Protein AF-A0A409WVP3-F1 (afdb_monomer_lite)

Foldseek 3Di:
DDPVVLQVVQLVLVQVCCLQFFLWDKDAPDDDPPQQFGIWGWGWAQDPDPPPDPDRDPDIDIAIETEHEEEDPDAAAQPSVVSLLVVVVVVQPDQPVVVPVPDPDDDPDDDSDDGHYEYEYEYQHHHDPNNVVNQQPRLGWYKYWHFHDPVPDDPPVPPDPDDPPDPDPSGAIPDIDIHCLPQNCVHPLNNQWDWDWDADPVDDGTHTFIGGNNHTDGRDHDPPDDDPPPPDPPDDDD

pLDDT: mean 77.09, std 20.39, range [34.09, 98.44]

Organism: Psilocybe cyanescens (NCBI:txid93625)

Sequence (238 aa):
MSAVHKGNAFEERSLKLLEQTMSMSLKRVGGKEDGGIDLVGWWWLPNDGDATDPTPSTQTRRIRILGQCKAEKKKMGPGYVRELEGVLYRFMTMPSTILSHGEETESSILGQSQIPMVALLISESPFTKSALLRAHSSPIPFLLLHLPRLEDHPISDADSEDSVDSPKPLGNLGAALCNPALSGAQGLFLGQMEVRWERHMLGQHGRPALWWRNQRLPSQIPNMDLHETRVDASGSES

Secondary structure (DSSP, 8-state):
--HHHHHHHHHHHHHHHHHHHH-EEEEE--STTSTT--EEEEEEEE----TT--S--S-EEEEEEEEEEE--SSPB-HHHHHHHHHHHHHHHHS-HHHHTTT---S---S--PPPPEEEEEEESSPBPHHHHHHHHT-SS-EEEEE---GGGS---TT--S--TTSPPP----SEEEE-HHHHSTTSTTTT-EEEEEEE-TT-S-EEEEEEETTEEPP--------------------

InterPro domains:
  IPR011856 tRNA endonuclease-like domain superfamily [G3DSA:3.40.1350.10] (3-152)
  IPR018828 Required for respiratory growth protein 7, mitochondrial [PF10356] (2-149)
  IPR018828 Required for respiratory growth protein 7, mitochondrial [PTHR28133] (2-201)

Structure (mmCIF, N/CA/C/O backbone):
data_AF-A0A409WVP3-F1
#
_entry.id   AF-A0A409WVP3-F1
#
loop_
_atom_site.group_PDB
_atom_site.id
_atom_site.type_symbol
_atom_site.label_atom_id
_atom_site.label_alt_id
_atom_site.label_comp_id
_atom_site.label_asym_id
_atom_site.label_entity_id
_atom_site.label_seq_id
_atom_site.pdbx_PDB_ins_code
_atom_site.Cartn_x
_atom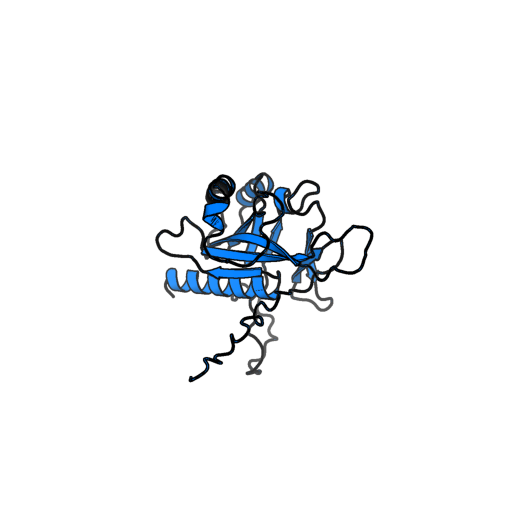_site.Cartn_y
_atom_site.Cartn_z
_atom_site.occupancy
_atom_site.B_iso_or_equiv
_atom_site.auth_seq_id
_atom_site.auth_comp_id
_atom_site.auth_asym_id
_atom_site.auth_atom_id
_atom_site.pdbx_PDB_model_num
ATOM 1 N N . MET A 1 1 ? 9.429 9.183 -22.822 1.00 60.91 1 MET A N 1
ATOM 2 C CA . MET A 1 1 ? 8.946 9.841 -21.584 1.00 60.91 1 MET A CA 1
ATOM 3 C C . MET A 1 1 ? 10.070 9.888 -20.560 1.00 60.91 1 MET A C 1
ATOM 5 O O . MET A 1 1 ? 10.819 8.921 -20.480 1.00 60.91 1 MET A O 1
ATOM 9 N N . SER A 1 2 ? 10.210 10.977 -19.794 1.00 80.56 2 SER A N 1
ATOM 10 C CA . SER A 1 2 ? 11.174 11.025 -18.682 1.00 80.56 2 SER A CA 1
ATOM 11 C C . SER A 1 2 ? 10.693 10.183 -17.490 1.00 80.56 2 SER A C 1
ATOM 13 O O . SER A 1 2 ? 9.505 9.875 -17.386 1.00 80.56 2 SER A O 1
ATOM 15 N N . ALA A 1 3 ? 11.602 9.825 -16.575 1.00 79.81 3 ALA A N 1
ATOM 16 C CA . ALA A 1 3 ? 11.262 9.065 -15.367 1.00 79.81 3 ALA A CA 1
ATOM 17 C C . ALA A 1 3 ? 10.194 9.768 -14.505 1.00 79.81 3 ALA A C 1
ATOM 19 O O . ALA A 1 3 ? 9.300 9.107 -13.988 1.00 79.81 3 ALA A O 1
ATOM 20 N N . VAL A 1 4 ? 10.237 11.104 -14.436 1.00 83.19 4 VAL A N 1
ATOM 21 C CA . VAL A 1 4 ? 9.256 11.930 -13.710 1.00 83.19 4 VAL A CA 1
ATOM 22 C C . VAL A 1 4 ? 7.870 11.844 -14.349 1.00 83.19 4 VAL A C 1
ATOM 24 O O . VAL A 1 4 ? 6.893 11.583 -13.658 1.00 83.19 4 VAL A O 1
ATOM 27 N N . HIS A 1 5 ? 7.776 11.990 -15.677 1.00 85.75 5 HIS A N 1
ATOM 28 C CA . HIS A 1 5 ? 6.495 11.855 -16.381 1.00 85.75 5 HIS A CA 1
ATOM 29 C C . HIS A 1 5 ? 5.891 10.462 -16.187 1.00 85.75 5 HIS A C 1
ATOM 31 O O . HIS A 1 5 ? 4.688 10.331 -15.983 1.00 85.75 5 HIS A O 1
ATOM 37 N N . LYS A 1 6 ? 6.735 9.423 -16.210 1.00 87.56 6 LYS A N 1
ATOM 38 C CA . LYS A 1 6 ? 6.300 8.047 -15.976 1.00 87.56 6 LYS A CA 1
ATOM 39 C C . LYS A 1 6 ? 5.793 7.835 -14.542 1.00 87.56 6 LYS A C 1
ATOM 41 O O . LYS A 1 6 ? 4.762 7.195 -14.366 1.00 87.56 6 LYS A O 1
ATOM 46 N N . GLY A 1 7 ? 6.499 8.370 -13.544 1.00 89.75 7 GLY A N 1
ATOM 47 C CA . GLY A 1 7 ? 6.082 8.321 -12.138 1.00 89.75 7 GLY A CA 1
ATOM 48 C C . GLY A 1 7 ? 4.734 9.007 -11.918 1.00 89.75 7 GLY A C 1
ATOM 49 O O . GLY A 1 7 ? 3.797 8.369 -11.450 1.00 89.75 7 GLY A O 1
ATOM 50 N N . ASN A 1 8 ? 4.596 10.247 -12.398 1.00 90.56 8 ASN A N 1
ATOM 51 C CA . ASN A 1 8 ? 3.353 11.015 -12.295 1.00 90.56 8 ASN A CA 1
ATOM 52 C C . ASN A 1 8 ? 2.158 10.287 -12.933 1.00 90.56 8 ASN A C 1
ATOM 54 O O . ASN A 1 8 ? 1.095 10.200 -12.323 1.00 90.56 8 ASN A O 1
ATOM 58 N N . ALA A 1 9 ? 2.334 9.735 -14.138 1.00 91.19 9 ALA A N 1
ATOM 59 C CA . ALA A 1 9 ? 1.277 8.988 -14.819 1.00 91.19 9 ALA A CA 1
ATOM 60 C C . ALA A 1 9 ? 0.882 7.711 -14.055 1.00 91.19 9 ALA A C 1
ATOM 62 O O . ALA A 1 9 ? -0.292 7.345 -14.009 1.00 91.19 9 ALA A O 1
ATOM 63 N N . PHE A 1 10 ? 1.852 7.031 -13.436 1.00 92.50 10 PHE A N 1
ATOM 64 C CA . PHE A 1 10 ? 1.596 5.848 -12.618 1.00 92.50 10 PHE A CA 1
ATOM 65 C C . PHE A 1 10 ? 0.839 6.185 -11.325 1.00 92.50 10 PHE A C 1
ATOM 67 O O . PHE A 1 10 ? -0.100 5.474 -10.966 1.00 92.50 10 PHE A O 1
ATOM 74 N N . GLU A 1 11 ? 1.197 7.277 -10.649 1.00 93.94 11 GLU A N 1
ATOM 75 C CA . GLU A 1 11 ? 0.482 7.773 -9.467 1.00 93.94 11 GLU A CA 1
ATOM 76 C C . GLU A 1 11 ? -0.962 8.169 -9.799 1.00 93.94 11 GLU A C 1
ATOM 78 O O . GLU A 1 11 ? -1.887 7.773 -9.093 1.00 93.94 11 GLU A O 1
ATOM 83 N N . GLU A 1 12 ? -1.178 8.895 -10.900 1.00 93.06 12 GLU A N 1
ATOM 84 C CA . GLU A 1 12 ? -2.519 9.300 -11.339 1.00 93.06 12 GLU A CA 1
ATOM 85 C C . GLU A 1 12 ? -3.398 8.091 -11.684 1.00 93.06 12 GLU A C 1
ATOM 87 O O . GLU A 1 12 ? -4.568 8.019 -11.302 1.00 93.06 12 GLU A O 1
ATOM 92 N N . ARG A 1 13 ? -2.829 7.098 -12.371 1.00 92.38 13 ARG A N 1
ATOM 93 C CA . ARG A 1 13 ? -3.527 5.844 -12.658 1.00 92.38 13 ARG A CA 1
ATOM 94 C C . ARG A 1 13 ? -3.869 5.081 -11.378 1.00 92.38 13 ARG A C 1
ATOM 96 O O . ARG A 1 13 ? -4.964 4.532 -11.273 1.00 92.38 13 ARG A O 1
ATOM 103 N N . SER A 1 14 ? -2.946 5.049 -10.421 1.00 93.50 14 SER A N 1
ATOM 104 C CA . SER A 1 14 ? -3.153 4.388 -9.132 1.00 93.50 14 SER A CA 1
ATOM 105 C C . SER A 1 14 ? -4.290 5.042 -8.348 1.00 93.50 14 SER A C 1
ATOM 107 O O . SER A 1 14 ? -5.157 4.331 -7.851 1.00 93.50 14 SER A O 1
ATOM 109 N N . LEU A 1 15 ? -4.341 6.379 -8.309 1.00 93.38 15 LEU A N 1
ATOM 110 C CA . LEU A 1 15 ? -5.450 7.130 -7.715 1.00 93.38 15 LEU A CA 1
ATOM 111 C C . LEU A 1 15 ? -6.801 6.718 -8.304 1.00 93.38 15 LEU A C 1
ATOM 113 O O . LEU A 1 15 ? -7.671 6.255 -7.571 1.00 93.38 15 LEU A O 1
ATOM 117 N N . LYS A 1 16 ? -6.942 6.824 -9.631 1.00 91.38 16 LYS A N 1
ATOM 118 C CA . LYS A 1 16 ? -8.192 6.509 -10.338 1.00 91.38 16 LYS A CA 1
ATOM 119 C C . LYS A 1 16 ? -8.648 5.074 -10.075 1.00 91.38 16 LYS A C 1
ATOM 121 O O . LYS A 1 16 ? -9.829 4.831 -9.849 1.00 91.38 16 LYS A O 1
ATOM 126 N N . LEU A 1 17 ? -7.716 4.119 -10.070 1.00 90.25 17 LEU A N 1
ATOM 127 C CA . LEU A 1 17 ? -8.030 2.723 -9.766 1.00 90.25 17 LEU A CA 1
ATOM 128 C C . LEU A 1 17 ? -8.583 2.561 -8.344 1.00 90.25 17 LEU A C 1
ATOM 130 O O . LEU A 1 17 ? -9.591 1.882 -8.152 1.00 90.25 17 LEU A O 1
ATOM 134 N N . LEU A 1 18 ? -7.926 3.152 -7.348 1.00 91.69 18 LEU A N 1
ATOM 135 C CA . LEU A 1 18 ? -8.303 3.025 -5.938 1.00 91.69 18 LEU A CA 1
ATOM 136 C C . LEU A 1 18 ? -9.651 3.679 -5.639 1.00 91.69 18 LEU A C 1
ATOM 138 O O . LEU A 1 18 ? -10.460 3.117 -4.901 1.00 91.69 18 LEU A O 1
ATOM 142 N N . GLU A 1 19 ? -9.906 4.825 -6.262 1.00 90.19 19 GLU A N 1
ATOM 143 C CA . GLU A 1 19 ? -11.179 5.534 -6.192 1.00 90.19 19 GLU A CA 1
ATOM 144 C C . GLU A 1 19 ? -12.325 4.671 -6.740 1.00 90.19 19 GLU A C 1
ATOM 146 O O . GLU A 1 19 ? -13.352 4.468 -6.090 1.00 90.19 19 GLU A O 1
ATOM 151 N N . GLN A 1 20 ? -12.119 4.068 -7.912 1.00 85.75 20 GLN A N 1
ATOM 152 C CA . GLN A 1 20 ? -13.156 3.300 -8.597 1.00 85.75 20 GLN A CA 1
ATOM 153 C C . GLN A 1 20 ? -13.379 1.892 -8.045 1.00 85.75 20 GLN A C 1
ATOM 155 O O . GLN A 1 20 ? -14.461 1.334 -8.225 1.00 85.75 20 GLN A O 1
ATOM 160 N N . THR A 1 21 ? -12.366 1.282 -7.422 1.00 84.75 21 THR A N 1
ATOM 161 C CA . THR A 1 21 ? -12.418 -0.146 -7.054 1.00 84.75 21 THR A CA 1
ATOM 162 C C . THR A 1 21 ? -12.344 -0.423 -5.561 1.00 84.75 21 THR A C 1
ATOM 164 O O . THR A 1 21 ? -12.711 -1.522 -5.144 1.00 84.75 21 THR A O 1
ATOM 167 N N . MET A 1 22 ? -11.878 0.532 -4.754 1.00 88.81 22 MET A N 1
ATOM 168 C CA . MET A 1 22 ? -11.579 0.296 -3.342 1.00 88.81 22 MET A CA 1
ATOM 169 C C . MET A 1 22 ? -12.194 1.322 -2.387 1.00 88.81 22 MET A C 1
ATOM 171 O O . MET A 1 22 ? -11.845 1.300 -1.212 1.00 88.81 22 MET A O 1
ATOM 175 N N . SER A 1 23 ? -13.107 2.191 -2.832 1.00 91.00 23 SER A N 1
ATOM 176 C CA . SER A 1 23 ? -13.715 3.231 -1.983 1.00 91.00 23 SER A CA 1
ATOM 177 C C . SER A 1 23 ? -12.676 4.139 -1.308 1.00 91.00 23 SER A C 1
ATOM 179 O O . SER A 1 23 ? -12.811 4.490 -0.133 1.00 91.00 23 SER A O 1
ATOM 181 N N . MET A 1 24 ? -11.594 4.492 -2.007 1.00 93.38 24 MET A N 1
ATOM 182 C CA . MET A 1 24 ? -10.554 5.361 -1.446 1.00 93.38 24 MET A CA 1
ATOM 183 C C . MET A 1 24 ? -10.599 6.756 -2.063 1.00 93.38 24 MET A C 1
ATOM 185 O O . MET A 1 24 ? -10.464 6.897 -3.272 1.00 93.38 24 MET A O 1
ATOM 189 N N . SER A 1 25 ? -10.704 7.789 -1.226 1.00 93.69 25 SER A N 1
ATOM 190 C CA . SER A 1 25 ? -10.510 9.184 -1.636 1.00 93.69 25 SER A CA 1
ATOM 191 C C . SER A 1 25 ? -9.102 9.616 -1.250 1.00 93.69 25 SER A C 1
ATOM 193 O O . SER A 1 25 ? -8.809 9.853 -0.074 1.00 93.69 25 SER A O 1
ATOM 195 N N . LEU A 1 26 ? -8.201 9.637 -2.232 1.00 94.38 26 LEU A N 1
ATOM 196 C CA . LEU A 1 26 ? -6.783 9.932 -2.045 1.00 94.38 26 LEU A CA 1
ATOM 197 C C . LEU A 1 26 ? -6.365 11.134 -2.891 1.00 94.38 26 LEU A C 1
ATOM 199 O O . LEU A 1 26 ? -6.863 11.342 -3.993 1.00 94.38 26 LEU A O 1
ATOM 203 N N . LYS A 1 27 ? -5.379 11.883 -2.402 1.00 93.50 27 LYS A N 1
ATOM 204 C CA . LYS A 1 27 ? -4.700 12.942 -3.148 1.00 93.50 27 LYS A CA 1
ATOM 205 C C . LYS A 1 27 ? -3.212 12.650 -3.263 1.00 93.50 27 LYS A C 1
ATOM 207 O O . LYS A 1 27 ? -2.612 12.060 -2.363 1.00 93.50 27 LYS A O 1
ATOM 212 N N . ARG A 1 28 ? -2.614 13.096 -4.367 1.00 92.94 28 ARG A N 1
ATOM 213 C CA . ARG A 1 28 ? -1.158 13.108 -4.525 1.00 92.94 28 ARG A CA 1
ATOM 214 C C . ARG A 1 28 ? -0.562 14.182 -3.629 1.00 92.94 28 ARG A C 1
ATOM 216 O O . ARG A 1 28 ? -1.037 15.315 -3.617 1.00 92.94 28 ARG A O 1
ATOM 223 N N . VAL A 1 29 ? 0.472 13.810 -2.894 1.00 89.31 29 VAL A N 1
ATOM 224 C CA . VAL A 1 29 ? 1.302 14.726 -2.099 1.00 89.31 29 VAL A CA 1
ATOM 225 C C . VAL A 1 29 ? 2.785 14.603 -2.457 1.00 89.31 29 VAL A C 1
ATOM 227 O O . VAL A 1 29 ? 3.593 15.354 -1.918 1.00 89.31 29 VAL A O 1
ATOM 230 N N . GLY A 1 30 ? 3.120 13.681 -3.369 1.00 73.81 30 GLY A N 1
ATOM 231 C CA . GLY A 1 30 ? 4.488 13.375 -3.764 1.00 73.81 30 GLY A CA 1
ATOM 232 C C . GLY A 1 30 ? 5.237 14.574 -4.347 1.00 73.81 30 GLY A C 1
ATOM 233 O O . GLY A 1 30 ? 4.697 15.354 -5.139 1.00 73.81 30 GLY A O 1
ATOM 234 N N . GLY A 1 31 ? 6.498 14.717 -3.945 1.00 70.62 31 GLY A N 1
ATOM 235 C CA . GLY A 1 31 ? 7.351 15.855 -4.262 1.00 70.62 31 GLY A CA 1
ATOM 236 C C . GLY A 1 31 ? 8.738 15.743 -3.632 1.00 70.62 31 GLY A C 1
ATOM 237 O O . GLY A 1 31 ? 9.030 14.858 -2.831 1.00 70.62 31 GLY A O 1
ATOM 238 N N . LYS A 1 32 ? 9.640 16.664 -3.985 1.00 53.03 32 LYS A N 1
ATOM 239 C CA . LYS A 1 32 ? 10.942 16.743 -3.312 1.00 53.03 32 LYS A CA 1
ATOM 240 C C . LYS A 1 32 ? 10.666 17.047 -1.829 1.00 53.03 32 LYS A C 1
ATOM 242 O O . LYS A 1 32 ? 10.121 18.104 -1.551 1.00 53.03 32 LYS A O 1
ATOM 247 N N . GLU A 1 33 ? 11.041 16.130 -0.931 1.00 58.50 33 GLU A N 1
ATOM 248 C CA . GLU A 1 33 ? 10.846 16.191 0.540 1.00 58.50 33 GLU A CA 1
ATOM 249 C C . GLU A 1 33 ? 9.529 15.619 1.114 1.00 58.50 33 GLU A C 1
ATOM 251 O O . GLU A 1 33 ? 9.233 15.823 2.288 1.00 58.50 33 GLU A O 1
ATOM 256 N N . ASP A 1 34 ? 8.781 14.811 0.360 1.00 68.50 34 ASP A N 1
ATOM 257 C CA . ASP A 1 34 ? 7.549 14.141 0.831 1.00 68.50 34 ASP A CA 1
ATOM 258 C C . ASP A 1 34 ? 7.751 13.019 1.879 1.00 68.50 34 ASP A C 1
ATOM 260 O O . ASP A 1 34 ? 6.793 12.386 2.333 1.00 68.50 34 ASP A O 1
ATOM 264 N N . GLY A 1 35 ? 8.998 12.746 2.275 1.00 76.56 35 GLY A N 1
ATOM 265 C CA . GLY A 1 35 ? 9.331 11.689 3.230 1.00 76.56 35 GLY A CA 1
ATOM 266 C C . GLY A 1 35 ? 9.036 10.274 2.720 1.00 76.56 35 GLY A C 1
ATOM 267 O O . GLY A 1 35 ? 8.928 9.361 3.537 1.00 76.56 35 GLY A O 1
ATOM 268 N N . GLY A 1 36 ? 8.905 10.091 1.402 1.00 85.81 36 GLY A N 1
ATOM 269 C CA . GLY A 1 36 ? 8.634 8.806 0.762 1.00 85.81 36 GLY A CA 1
ATOM 270 C C . GLY A 1 36 ? 7.148 8.485 0.580 1.00 85.81 36 GLY A C 1
ATOM 271 O O . GLY A 1 36 ? 6.834 7.331 0.275 1.00 85.81 36 GLY A O 1
ATOM 272 N N . ILE A 1 37 ? 6.248 9.459 0.764 1.00 92.88 37 ILE A N 1
ATOM 273 C CA . ILE A 1 37 ? 4.797 9.302 0.594 1.00 92.88 37 ILE A CA 1
ATOM 274 C C . ILE A 1 37 ? 4.324 10.012 -0.674 1.00 92.88 37 ILE A C 1
ATOM 276 O O . ILE A 1 37 ? 4.395 11.230 -0.782 1.00 92.88 37 ILE A O 1
ATOM 280 N N . ASP A 1 38 ? 3.736 9.248 -1.588 1.00 93.81 38 ASP A N 1
ATOM 281 C CA . ASP A 1 38 ? 3.213 9.769 -2.850 1.00 93.81 38 ASP A CA 1
ATOM 282 C C . ASP A 1 38 ? 1.712 10.093 -2.750 1.00 93.81 38 ASP A C 1
ATOM 284 O O . ASP A 1 38 ? 1.241 11.072 -3.335 1.00 93.81 38 ASP A O 1
ATOM 288 N N . LEU A 1 39 ? 0.951 9.291 -1.990 1.00 94.75 39 LEU A N 1
ATOM 289 C CA . LEU A 1 39 ? -0.510 9.373 -1.875 1.00 94.75 39 LEU A CA 1
ATOM 290 C C . LEU A 1 39 ? -0.962 9.461 -0.419 1.00 94.75 39 LEU A C 1
ATOM 292 O O . LEU A 1 39 ? -0.448 8.763 0.450 1.00 94.75 39 LEU A O 1
ATOM 296 N N . VAL A 1 40 ? -1.987 10.264 -0.154 1.00 94.44 40 VAL A N 1
ATOM 297 C CA . VAL A 1 40 ? -2.539 10.447 1.188 1.00 94.44 40 VAL A CA 1
ATOM 298 C C . VAL A 1 40 ? -4.046 10.639 1.109 1.00 94.44 40 VAL A C 1
ATOM 300 O O . VAL A 1 40 ? -4.529 11.395 0.273 1.00 94.44 40 VAL A O 1
ATOM 303 N N . GLY A 1 41 ? -4.808 10.014 2.004 1.00 93.56 41 GLY A N 1
ATOM 304 C CA . GLY A 1 41 ? -6.256 10.221 2.031 1.00 93.56 41 GLY A CA 1
ATOM 305 C C . GLY A 1 41 ? -6.997 9.291 2.972 1.00 93.56 41 GLY A C 1
ATOM 306 O O . GLY A 1 41 ? -6.468 8.932 4.029 1.00 93.56 41 GLY A O 1
ATOM 307 N N . TRP A 1 42 ? -8.218 8.942 2.584 1.00 94.38 42 TRP A N 1
ATOM 308 C CA . TRP A 1 42 ? -9.163 8.173 3.379 1.00 94.38 42 TRP A CA 1
ATOM 309 C C . TRP A 1 42 ? -9.653 6.944 2.619 1.00 94.38 42 TRP A C 1
ATOM 311 O O . TRP A 1 42 ? -10.015 7.025 1.447 1.00 94.38 42 TRP A O 1
ATOM 321 N N . TRP A 1 43 ? -9.696 5.810 3.311 1.00 93.94 43 TRP A N 1
ATOM 322 C CA . TRP A 1 43 ? -10.412 4.618 2.877 1.00 93.94 43 TRP A CA 1
ATOM 323 C C . TRP A 1 43 ? -11.764 4.567 3.585 1.00 93.94 43 TRP A C 1
ATOM 325 O O . TRP A 1 43 ? -11.815 4.514 4.818 1.00 93.94 43 TRP A O 1
ATOM 335 N N . TRP A 1 44 ? -12.839 4.614 2.802 1.00 90.31 44 TRP A N 1
ATOM 336 C CA . TRP A 1 44 ? -14.215 4.565 3.277 1.00 90.31 44 TRP A CA 1
ATOM 337 C C . TRP A 1 44 ? -14.691 3.118 3.334 1.00 90.31 44 TRP A C 1
ATOM 339 O O . TRP A 1 44 ? -14.703 2.411 2.326 1.00 90.31 44 TRP A O 1
ATOM 349 N N . LEU A 1 45 ? -15.067 2.672 4.527 1.00 87.56 45 LEU A N 1
ATOM 350 C CA . LEU A 1 45 ? -15.556 1.321 4.778 1.00 87.56 45 LEU A CA 1
ATOM 351 C C . LEU A 1 45 ? -16.875 1.386 5.553 1.00 87.56 45 LEU A C 1
ATOM 353 O O . LEU A 1 45 ? -17.119 2.375 6.249 1.00 87.56 45 LEU A O 1
ATOM 357 N N . PRO A 1 46 ? -17.716 0.342 5.491 1.00 82.94 46 PRO A N 1
ATOM 358 C CA . PRO A 1 46 ? -18.852 0.224 6.395 1.00 82.94 46 PRO A CA 1
ATOM 359 C C . PRO A 1 46 ? -18.383 0.339 7.846 1.00 82.94 46 PRO A C 1
ATOM 361 O O . PRO A 1 46 ? -17.314 -0.174 8.201 1.00 82.94 46 PRO A O 1
ATOM 364 N N . ASN A 1 47 ? -19.153 1.034 8.681 1.00 77.69 47 ASN A N 1
ATOM 365 C CA . ASN A 1 47 ? -18.915 0.982 10.113 1.00 77.69 47 ASN A CA 1
ATOM 366 C C . ASN A 1 47 ? -19.252 -0.423 10.633 1.00 77.69 47 ASN A C 1
ATOM 368 O O . ASN A 1 47 ? -20.099 -1.126 10.073 1.00 77.69 47 ASN A O 1
ATOM 372 N N . ASP A 1 48 ? -18.606 -0.818 11.724 1.00 66.06 48 ASP A N 1
ATOM 373 C CA . ASP A 1 48 ? -19.007 -1.984 12.498 1.00 66.06 48 ASP A CA 1
ATOM 374 C C . ASP A 1 48 ? -20.317 -1.642 13.225 1.00 66.06 48 ASP A C 1
ATOM 376 O O . ASP A 1 48 ? -20.337 -1.388 14.423 1.00 66.06 48 ASP A O 1
ATOM 380 N N . GLY A 1 49 ? -21.423 -1.566 12.478 1.00 56.38 49 GLY A N 1
ATOM 381 C CA . GLY A 1 49 ? -22.756 -1.611 13.067 1.00 56.38 49 GLY A CA 1
ATOM 382 C C . GLY A 1 49 ? -22.894 -2.879 13.910 1.00 56.38 49 GLY A C 1
ATOM 383 O O . GLY A 1 49 ? -22.239 -3.895 13.622 1.00 56.38 49 GLY A O 1
ATOM 384 N N . ASP A 1 50 ? -23.709 -2.783 14.961 1.00 50.03 50 ASP A N 1
ATOM 385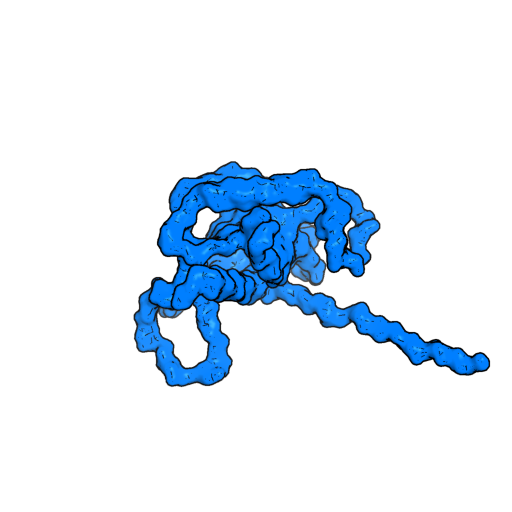 C CA . ASP A 1 50 ? -23.981 -3.856 15.915 1.00 50.03 50 ASP A CA 1
ATOM 386 C C . ASP A 1 50 ? -24.203 -5.178 15.160 1.00 50.03 50 ASP A C 1
ATOM 388 O O . ASP A 1 50 ? -24.955 -5.226 14.186 1.00 50.03 50 ASP A O 1
ATOM 392 N N . ALA A 1 51 ? -23.511 -6.253 15.552 1.00 53.06 51 ALA A N 1
ATOM 393 C CA . ALA A 1 51 ? -23.490 -7.526 14.811 1.00 53.06 51 ALA A CA 1
ATOM 394 C C . ALA A 1 51 ? -24.879 -8.190 14.657 1.00 53.06 51 ALA A C 1
ATOM 396 O O . ALA A 1 51 ? -25.021 -9.205 13.975 1.00 53.06 51 ALA A O 1
ATOM 397 N N . THR A 1 52 ? -25.885 -7.625 15.318 1.00 52.97 52 THR A N 1
ATOM 398 C CA . THR A 1 52 ? -27.290 -8.015 15.354 1.00 52.97 52 THR A CA 1
ATOM 399 C C . THR A 1 52 ? -28.144 -7.360 14.269 1.00 52.97 52 THR A C 1
ATOM 401 O O . THR A 1 52 ? -29.230 -7.875 14.004 1.00 52.97 52 THR A O 1
ATOM 404 N N . ASP A 1 53 ? -27.678 -6.288 13.618 1.00 51.31 53 ASP A N 1
ATOM 405 C CA . ASP A 1 53 ? -28.406 -5.638 12.528 1.00 51.31 53 ASP A CA 1
ATOM 406 C C . ASP A 1 53 ? -27.752 -5.962 11.170 1.00 51.31 53 ASP A C 1
ATOM 408 O O . ASP A 1 53 ? -26.653 -5.488 10.866 1.00 51.31 53 ASP A O 1
ATOM 412 N N . PRO A 1 54 ? -28.381 -6.812 10.336 1.00 52.69 54 PRO A N 1
ATOM 413 C CA . PRO A 1 54 ? -27.883 -7.128 9.003 1.00 52.69 54 PRO A CA 1
ATOM 414 C C . PRO A 1 54 ? -28.081 -5.975 8.010 1.00 52.69 54 PRO A C 1
ATOM 416 O O . PRO A 1 54 ? -27.644 -6.094 6.862 1.00 52.69 54 PRO A O 1
ATOM 419 N N . THR A 1 55 ? -28.751 -4.885 8.401 1.00 51.69 55 THR A N 1
ATOM 420 C CA . THR A 1 55 ? -28.837 -3.705 7.548 1.00 51.69 55 THR A CA 1
ATOM 421 C C . THR A 1 55 ? -27.494 -2.967 7.568 1.00 51.69 55 THR A C 1
ATOM 423 O O . THR A 1 55 ? -26.931 -2.726 8.637 1.00 51.69 55 THR A O 1
ATOM 426 N N . PRO A 1 56 ? -26.914 -2.632 6.399 1.00 52.19 56 PRO A N 1
ATOM 427 C CA . PRO A 1 56 ? -25.721 -1.802 6.371 1.00 52.19 56 PRO A CA 1
ATOM 428 C C . PRO A 1 56 ? -26.086 -0.478 7.034 1.00 52.19 56 PRO A C 1
ATOM 430 O O . PRO A 1 56 ? -26.932 0.260 6.524 1.00 52.19 56 PRO A O 1
ATOM 433 N N . SER A 1 57 ? -25.478 -0.187 8.184 1.00 53.31 57 SER A N 1
ATOM 434 C CA . SER A 1 57 ? -25.610 1.133 8.776 1.00 53.31 57 SER A CA 1
ATOM 435 C C . SER A 1 57 ? -25.178 2.151 7.719 1.00 53.31 57 SER A C 1
ATOM 437 O O . SER A 1 57 ? -24.173 1.978 7.028 1.00 53.31 57 SER A O 1
ATOM 439 N N . THR A 1 58 ? -25.948 3.224 7.559 1.00 56.72 58 THR A N 1
ATOM 440 C CA . THR A 1 58 ? -25.605 4.325 6.640 1.00 56.72 58 THR A CA 1
ATOM 441 C C . THR A 1 58 ? -24.316 5.041 7.051 1.00 56.72 58 THR A C 1
ATOM 443 O O . THR A 1 58 ? -23.831 5.924 6.346 1.00 56.72 58 THR A O 1
ATOM 446 N N . GLN A 1 59 ? -23.752 4.672 8.201 1.00 65.50 59 GLN A N 1
ATOM 447 C CA . GLN A 1 59 ? -22.552 5.250 8.753 1.00 65.50 59 GLN A CA 1
ATOM 448 C C . GLN A 1 59 ? -21.326 4.551 8.162 1.00 65.50 59 GLN A C 1
ATOM 450 O O . GLN A 1 59 ? -21.047 3.383 8.427 1.00 65.50 59 GLN A O 1
ATOM 455 N N . THR A 1 60 ? -20.565 5.283 7.358 1.00 76.88 60 THR A N 1
ATOM 456 C CA . THR A 1 60 ? -19.248 4.857 6.880 1.00 76.88 60 THR A CA 1
ATOM 457 C C . THR A 1 60 ? -18.178 5.266 7.883 1.00 76.88 60 THR A C 1
ATOM 459 O O . THR A 1 60 ? -18.175 6.406 8.350 1.00 76.88 60 THR A O 1
ATOM 462 N N . ARG A 1 61 ? -17.226 4.380 8.175 1.00 85.56 61 ARG A N 1
ATOM 463 C CA . ARG A 1 61 ? -15.994 4.746 8.881 1.00 85.56 61 ARG A CA 1
ATOM 464 C C . ARG A 1 61 ? -14.897 5.114 7.887 1.00 85.56 61 ARG A C 1
ATOM 466 O O . ARG A 1 61 ? -14.857 4.599 6.768 1.00 85.56 61 ARG A O 1
ATOM 473 N N . ARG A 1 62 ? -13.975 5.972 8.324 1.00 88.44 62 ARG A N 1
ATOM 474 C CA . ARG A 1 62 ? -12.814 6.403 7.537 1.00 88.44 62 ARG A CA 1
ATOM 475 C C . ARG A 1 62 ? -11.510 5.932 8.158 1.00 88.44 62 ARG A C 1
ATOM 477 O O . ARG A 1 62 ? -11.347 5.958 9.377 1.00 88.44 62 ARG A O 1
ATOM 484 N N . ILE A 1 63 ? -10.580 5.523 7.306 1.00 91.69 63 ILE A N 1
ATOM 485 C CA . ILE A 1 63 ? -9.276 4.995 7.712 1.00 91.69 63 ILE A CA 1
ATOM 486 C C . ILE A 1 63 ? -8.189 5.737 6.972 1.00 91.69 63 ILE A C 1
ATOM 488 O O . ILE A 1 63 ? -8.286 5.957 5.765 1.00 91.69 63 ILE A O 1
ATOM 492 N N . ARG A 1 64 ? -7.153 6.143 7.700 1.00 94.25 64 ARG A N 1
ATOM 493 C CA . ARG A 1 64 ? -6.079 6.938 7.132 1.00 94.25 64 ARG A CA 1
ATOM 494 C C . ARG A 1 64 ? -5.212 6.080 6.218 1.00 94.25 64 ARG A C 1
ATOM 496 O O . ARG A 1 64 ? -4.695 5.051 6.641 1.00 94.25 64 ARG A O 1
ATOM 503 N N . ILE A 1 65 ? -5.006 6.533 4.986 1.00 95.75 65 ILE A N 1
ATOM 504 C CA . ILE A 1 65 ? -4.097 5.892 4.032 1.00 95.75 65 ILE A CA 1
ATOM 505 C C . ILE A 1 65 ? -2.861 6.763 3.850 1.00 95.75 65 ILE A C 1
ATOM 507 O O . ILE A 1 65 ? -2.987 7.952 3.542 1.00 95.75 65 ILE A O 1
ATOM 511 N N . LEU A 1 66 ? -1.686 6.149 3.999 1.00 95.62 66 LEU A N 1
ATOM 512 C CA . LEU A 1 66 ? -0.408 6.685 3.533 1.00 95.62 66 LEU A CA 1
ATOM 513 C C . LEU A 1 66 ? 0.144 5.736 2.471 1.00 95.62 66 LEU A C 1
ATOM 515 O O . LEU A 1 66 ? 0.372 4.555 2.738 1.00 95.62 66 LEU A O 1
ATOM 519 N N . GLY A 1 67 ? 0.303 6.248 1.258 1.00 96.19 67 GLY A N 1
ATOM 520 C CA . GLY A 1 67 ? 0.605 5.466 0.074 1.00 96.19 67 GLY A CA 1
ATOM 521 C C . GLY A 1 67 ? 1.936 5.828 -0.566 1.00 96.19 67 GLY A C 1
ATOM 522 O O . GLY A 1 67 ? 2.266 7.003 -0.695 1.00 96.19 67 GLY A O 1
ATOM 523 N N . GLN A 1 68 ? 2.662 4.817 -1.030 1.00 95.56 68 GLN A N 1
ATOM 524 C CA . GLN A 1 68 ? 3.856 4.964 -1.855 1.00 95.56 68 GLN A CA 1
ATOM 525 C C . GLN A 1 68 ? 3.651 4.243 -3.194 1.00 95.56 68 GLN A C 1
ATOM 527 O O . GLN A 1 68 ? 3.197 3.097 -3.238 1.00 95.56 68 GLN A O 1
ATOM 532 N N . CYS A 1 69 ? 4.006 4.910 -4.286 1.00 95.56 69 CYS A N 1
ATOM 533 C CA . CYS A 1 69 ? 3.928 4.443 -5.660 1.00 95.56 69 CYS A CA 1
ATOM 534 C C . CYS A 1 69 ? 5.337 4.270 -6.241 1.00 95.56 69 CYS A C 1
ATOM 536 O O . CYS A 1 69 ? 6.175 5.165 -6.161 1.00 95.56 69 CYS A O 1
ATOM 538 N N . LYS A 1 70 ? 5.616 3.133 -6.891 1.00 94.75 70 LYS A N 1
ATOM 539 C CA . LYS A 1 70 ? 6.884 2.927 -7.615 1.00 94.75 70 LYS A CA 1
ATOM 540 C C . LYS A 1 70 ? 6.678 2.331 -9.001 1.00 94.75 70 LYS A C 1
ATOM 542 O O . LYS A 1 70 ? 6.310 1.165 -9.157 1.00 94.75 70 LYS A O 1
ATOM 547 N N . ALA A 1 71 ? 7.018 3.134 -10.009 1.00 93.38 71 ALA A N 1
ATOM 548 C CA . ALA A 1 71 ? 6.965 2.793 -11.428 1.00 93.38 71 ALA A CA 1
ATOM 549 C C . ALA A 1 71 ? 8.316 2.275 -11.958 1.00 93.38 71 ALA A C 1
ATOM 551 O O . ALA A 1 71 ? 8.926 2.862 -12.860 1.00 93.38 71 ALA A O 1
ATOM 552 N N . GLU A 1 72 ? 8.807 1.170 -11.402 1.00 91.00 72 GLU A N 1
ATOM 553 C CA . GLU A 1 72 ? 10.112 0.593 -11.743 1.00 91.00 72 GLU A CA 1
ATOM 554 C C . GLU A 1 72 ? 9.987 -0.706 -12.545 1.00 91.00 72 GLU A C 1
ATOM 556 O O . GLU A 1 72 ? 9.027 -1.451 -12.402 1.00 91.00 72 GLU A O 1
ATOM 561 N N . LYS A 1 73 ? 10.991 -1.021 -13.378 1.00 89.12 73 LYS A N 1
ATOM 562 C CA . LYS A 1 73 ? 11.041 -2.308 -14.103 1.00 89.12 73 LYS A CA 1
ATOM 563 C C . LYS A 1 73 ? 11.444 -3.474 -13.197 1.00 89.12 73 LYS A C 1
ATOM 565 O O . LYS A 1 73 ? 11.043 -4.613 -13.418 1.00 89.12 73 LYS A O 1
ATOM 570 N N . LYS A 1 74 ? 12.307 -3.208 -12.215 1.00 93.31 74 LYS A N 1
ATOM 571 C CA . LYS A 1 74 ? 12.829 -4.230 -11.308 1.00 93.31 74 LYS A CA 1
ATOM 572 C C . LYS A 1 74 ? 11.747 -4.604 -10.306 1.00 93.31 74 LYS A C 1
ATOM 574 O O . LYS A 1 74 ? 11.057 -3.722 -9.808 1.00 93.31 74 LYS A O 1
ATOM 579 N N . LYS A 1 75 ? 11.649 -5.896 -9.980 1.00 94.38 75 LYS A N 1
ATOM 580 C CA . LYS A 1 75 ? 10.774 -6.381 -8.906 1.00 94.38 75 LYS A CA 1
ATOM 581 C C . LYS A 1 75 ? 11.039 -5.635 -7.602 1.00 94.38 75 LYS A C 1
ATOM 583 O O . LYS A 1 75 ? 12.198 -5.479 -7.202 1.00 94.38 75 LYS A O 1
ATOM 588 N N . MET A 1 76 ? 9.968 -5.243 -6.927 1.00 95.31 76 MET A N 1
ATOM 589 C CA . MET A 1 76 ? 10.050 -4.479 -5.692 1.00 95.31 76 MET A CA 1
ATOM 590 C C . MET A 1 76 ? 10.591 -5.335 -4.543 1.00 95.31 76 MET A C 1
ATOM 592 O O . MET A 1 76 ? 10.025 -6.375 -4.204 1.00 95.31 76 MET A O 1
ATOM 596 N N . GLY A 1 77 ? 11.706 -4.900 -3.954 1.00 96.69 77 GLY A N 1
ATOM 597 C CA . GLY A 1 77 ? 12.359 -5.574 -2.830 1.00 96.69 77 GLY A CA 1
ATOM 598 C C . GLY A 1 77 ? 11.834 -5.135 -1.454 1.00 96.69 77 GLY A C 1
ATOM 599 O O . GLY A 1 77 ? 11.068 -4.181 -1.351 1.00 96.69 77 GLY A O 1
ATOM 600 N N . PRO A 1 78 ? 12.295 -5.776 -0.362 1.00 97.62 78 PRO A N 1
ATOM 601 C CA . PRO A 1 78 ? 11.839 -5.479 1.000 1.00 97.62 78 PRO A CA 1
ATOM 602 C C . PRO A 1 78 ? 12.281 -4.107 1.533 1.00 97.62 78 PRO A C 1
ATOM 604 O O . PRO A 1 78 ? 11.842 -3.720 2.610 1.00 97.62 78 PRO A O 1
ATOM 607 N N . GLY A 1 79 ? 13.162 -3.388 0.824 1.00 97.12 79 GLY A N 1
ATOM 608 C CA . GLY A 1 79 ? 13.602 -2.039 1.200 1.00 97.12 79 GLY A CA 1
ATOM 609 C C . GLY A 1 79 ? 12.430 -1.064 1.310 1.00 97.12 79 GLY A C 1
ATOM 610 O O . GLY A 1 79 ? 12.232 -0.502 2.379 1.00 97.12 79 GLY A O 1
ATOM 611 N N . TYR A 1 80 ? 11.599 -0.983 0.266 1.00 95.69 80 TYR A N 1
ATOM 612 C CA . TYR A 1 80 ? 10.414 -0.114 0.228 1.00 95.69 80 TYR A CA 1
ATOM 613 C C . TYR A 1 80 ? 9.417 -0.426 1.350 1.00 95.69 80 TYR A C 1
ATOM 615 O O . TYR A 1 80 ? 8.853 0.476 1.955 1.00 95.69 80 TYR A O 1
ATOM 623 N N . VAL A 1 81 ? 9.250 -1.710 1.695 1.00 97.50 81 VAL A N 1
ATOM 624 C CA . VAL A 1 81 ? 8.391 -2.111 2.820 1.00 97.50 81 VAL A CA 1
ATOM 625 C C . VAL A 1 81 ? 8.935 -1.562 4.140 1.00 97.50 81 VAL A C 1
ATOM 627 O O . VAL A 1 81 ? 8.172 -1.005 4.917 1.00 97.50 81 VAL A O 1
ATOM 630 N N . ARG A 1 82 ? 10.245 -1.688 4.399 1.00 97.06 82 ARG A N 1
ATOM 631 C CA . ARG A 1 82 ? 10.865 -1.166 5.632 1.00 97.06 82 ARG A CA 1
ATOM 632 C C . ARG A 1 82 ? 10.823 0.356 5.703 1.00 97.06 82 ARG A C 1
ATOM 634 O O . ARG A 1 82 ? 10.631 0.901 6.783 1.00 97.06 82 ARG A O 1
ATOM 641 N N . GLU A 1 83 ? 11.024 1.018 4.571 1.00 96.12 83 GLU A N 1
ATOM 642 C CA . GLU A 1 83 ? 10.956 2.473 4.469 1.00 96.12 83 GLU A CA 1
ATOM 643 C C . GLU A 1 83 ? 9.555 2.971 4.837 1.00 96.12 83 GLU A C 1
ATOM 645 O O . GLU A 1 83 ? 9.413 3.740 5.786 1.00 96.12 83 GLU A O 1
ATOM 650 N N . LEU A 1 84 ? 8.514 2.446 4.179 1.00 95.88 84 LEU A N 1
ATOM 651 C CA . LEU A 1 84 ? 7.127 2.828 4.453 1.00 95.88 84 LEU A CA 1
ATOM 652 C C . LEU A 1 84 ? 6.672 2.424 5.868 1.00 95.88 84 LEU A C 1
ATOM 654 O O . LEU A 1 84 ? 5.936 3.167 6.514 1.00 95.88 84 LEU A O 1
ATOM 658 N N . GLU A 1 85 ? 7.147 1.287 6.388 1.00 95.44 85 GLU A N 1
ATOM 659 C CA . GLU A 1 85 ? 6.934 0.874 7.785 1.00 95.44 85 GLU A CA 1
ATOM 660 C C . GLU A 1 85 ? 7.492 1.916 8.768 1.00 95.44 85 GLU A C 1
ATOM 662 O O . GLU A 1 85 ? 6.803 2.308 9.709 1.00 95.44 85 GLU A O 1
ATOM 667 N N . GLY A 1 86 ? 8.711 2.413 8.524 1.00 93.12 86 GLY A N 1
ATOM 668 C CA . GLY A 1 86 ? 9.329 3.464 9.333 1.00 93.12 86 GLY A CA 1
ATOM 669 C C . GLY A 1 86 ? 8.561 4.785 9.277 1.00 93.12 86 GLY A C 1
ATOM 670 O O . GLY A 1 86 ? 8.401 5.448 10.306 1.00 93.12 86 GLY A O 1
ATOM 671 N N . VAL A 1 87 ? 8.028 5.141 8.102 1.00 91.38 87 VAL A N 1
ATOM 672 C CA . VAL A 1 87 ? 7.160 6.316 7.955 1.00 91.38 87 VAL A CA 1
ATOM 673 C C . VAL A 1 87 ? 5.900 6.152 8.803 1.00 91.38 87 VAL A C 1
ATOM 675 O O . VAL A 1 87 ? 5.628 7.011 9.641 1.00 91.38 87 VAL A O 1
ATOM 678 N N . LEU A 1 88 ? 5.165 5.043 8.665 1.00 91.75 88 LEU A N 1
ATOM 679 C CA . LEU A 1 88 ? 3.947 4.823 9.452 1.00 91.75 88 LEU A CA 1
ATOM 680 C C . LEU A 1 88 ? 4.210 4.801 10.955 1.00 91.75 88 LEU A C 1
ATOM 682 O O . LEU A 1 88 ? 3.430 5.382 11.704 1.00 91.75 88 LEU A O 1
ATOM 686 N N . TYR A 1 89 ? 5.310 4.194 11.402 1.00 89.75 89 TYR A N 1
ATOM 687 C CA . TYR A 1 89 ? 5.662 4.181 12.821 1.00 89.75 89 TYR A CA 1
ATOM 688 C C . TYR A 1 89 ? 5.809 5.605 13.373 1.00 89.75 89 TYR A C 1
ATOM 690 O O . TYR A 1 89 ? 5.263 5.930 14.427 1.00 89.75 89 TYR A O 1
ATOM 698 N N . ARG A 1 90 ? 6.461 6.502 12.620 1.00 87.56 90 ARG A N 1
ATOM 699 C CA . ARG A 1 90 ? 6.557 7.920 12.989 1.00 87.56 90 ARG A CA 1
ATOM 700 C C . ARG A 1 90 ? 5.171 8.552 13.127 1.00 87.56 90 ARG A C 1
ATOM 702 O O . ARG A 1 90 ? 4.911 9.178 14.149 1.00 87.56 90 ARG A O 1
ATOM 709 N N . PHE A 1 91 ? 4.277 8.344 12.160 1.00 85.12 91 PHE A N 1
ATOM 710 C CA . PHE A 1 91 ? 2.912 8.882 12.207 1.00 85.12 91 PHE A CA 1
ATOM 711 C C . PHE A 1 91 ? 2.082 8.320 13.370 1.00 85.12 91 PHE A C 1
ATOM 713 O O . PHE A 1 91 ? 1.360 9.072 14.015 1.00 85.12 91 PHE A O 1
ATOM 720 N N . MET A 1 92 ? 2.216 7.029 13.679 1.00 83.62 92 MET A N 1
ATOM 721 C CA . MET A 1 92 ? 1.520 6.381 14.799 1.00 83.62 92 MET A CA 1
ATOM 722 C C . MET A 1 92 ? 2.029 6.844 16.169 1.00 83.62 92 MET A C 1
ATOM 724 O O . MET A 1 92 ? 1.294 6.782 17.147 1.00 83.62 92 MET A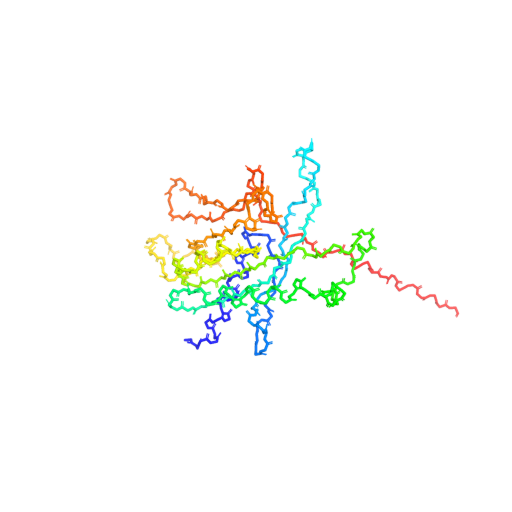 O 1
ATOM 728 N N . THR A 1 93 ? 3.276 7.307 16.261 1.00 82.62 93 THR A N 1
ATOM 729 C CA . THR A 1 93 ? 3.843 7.847 17.513 1.00 82.62 93 THR A CA 1
ATOM 730 C C . THR A 1 93 ? 3.641 9.355 17.682 1.00 82.62 93 THR A C 1
ATOM 732 O O . THR A 1 93 ? 3.903 9.887 18.760 1.00 82.62 93 THR A O 1
ATOM 735 N N . MET A 1 94 ? 3.177 10.061 16.644 1.00 77.44 94 MET A N 1
ATOM 736 C CA . MET A 1 94 ? 2.908 11.497 16.726 1.00 77.44 94 MET A CA 1
ATOM 737 C C . MET A 1 94 ? 1.602 11.779 17.489 1.00 77.44 94 MET A C 1
ATOM 739 O O . MET A 1 94 ? 0.618 11.060 17.305 1.00 77.44 94 MET A O 1
ATOM 743 N N . PRO A 1 95 ? 1.547 12.839 18.320 1.00 64.88 95 PRO A N 1
ATOM 744 C CA . PRO A 1 95 ? 0.314 13.247 18.988 1.00 64.88 95 PRO A CA 1
ATOM 745 C C . PRO A 1 95 ? -0.776 13.602 17.968 1.00 64.88 95 PRO A C 1
ATOM 747 O O . PRO A 1 95 ? -0.531 14.370 17.034 1.00 64.88 95 PRO A O 1
ATOM 750 N N . SER A 1 96 ? -1.993 13.087 18.174 1.00 59.38 96 SER A N 1
ATOM 751 C CA . SER A 1 96 ? -3.133 13.241 17.254 1.00 59.38 96 SER A CA 1
ATOM 752 C C . SER A 1 96 ? -3.467 14.697 16.905 1.00 59.38 96 SER A C 1
ATOM 754 O O . SER A 1 96 ? -3.993 14.949 15.828 1.00 59.38 96 SER A O 1
ATOM 756 N N . THR A 1 97 ? -3.114 15.654 17.769 1.00 53.66 97 THR A N 1
ATOM 757 C CA . THR A 1 97 ? -3.366 17.092 17.583 1.00 53.66 97 THR A CA 1
ATOM 758 C C . THR A 1 97 ? -2.683 17.687 16.349 1.00 53.66 97 THR A C 1
ATOM 760 O O . THR A 1 97 ? -3.177 18.670 15.809 1.00 53.66 97 THR A O 1
ATOM 763 N N . ILE A 1 98 ? -1.588 17.091 15.864 1.00 51.81 98 ILE A N 1
ATOM 764 C CA . ILE A 1 98 ? -0.834 17.604 14.705 1.00 51.81 98 ILE A CA 1
ATOM 765 C C . ILE A 1 98 ? -1.405 17.077 13.377 1.00 51.81 98 ILE A C 1
ATOM 767 O O . ILE A 1 98 ? -1.298 17.739 12.348 1.00 51.81 98 ILE A O 1
ATOM 771 N N . LEU A 1 99 ? -2.044 15.902 13.382 1.00 54.00 99 LEU A N 1
ATOM 772 C CA . LEU A 1 99 ? -2.578 15.265 12.168 1.00 54.00 99 LEU A CA 1
ATOM 773 C C . LEU A 1 99 ? -3.957 15.801 11.753 1.00 54.00 99 LEU A C 1
ATOM 775 O O . LEU A 1 99 ? -4.378 15.568 10.622 1.00 54.00 99 LEU A O 1
ATOM 779 N N . SER A 1 100 ? -4.640 16.512 12.652 1.00 51.00 100 SER A N 1
ATOM 780 C CA . SER A 1 100 ? -5.973 17.098 12.462 1.00 51.00 100 SER A CA 1
ATOM 781 C C . SER A 1 100 ? -5.972 18.573 12.032 1.00 51.00 100 SER A C 1
ATOM 783 O O . SER A 1 100 ? -7.043 19.140 11.836 1.00 51.00 100 SER A O 1
ATOM 785 N N . HIS A 1 101 ? -4.809 19.209 11.841 1.00 44.50 101 HIS A N 1
ATOM 786 C CA . HIS A 1 101 ? -4.744 20.552 11.251 1.00 44.50 101 HIS A CA 1
ATOM 787 C C . HIS A 1 101 ? -5.060 20.486 9.746 1.00 44.50 101 HIS A C 1
ATOM 789 O O . HIS A 1 101 ? -4.165 20.368 8.911 1.00 44.50 101 HIS A O 1
ATOM 795 N N . GLY A 1 102 ? -6.351 20.519 9.408 1.00 47.03 102 GLY A N 1
ATOM 796 C CA . GLY A 1 102 ? -6.825 20.598 8.025 1.00 47.03 102 GLY A CA 1
ATOM 797 C C . GLY A 1 102 ? -8.303 20.271 7.794 1.00 47.03 102 GLY A C 1
ATOM 798 O O . GLY A 1 102 ? -8.797 20.580 6.718 1.00 47.03 102 GLY A O 1
ATOM 799 N N . GLU A 1 103 ? -9.016 19.684 8.760 1.00 48.06 103 GLU A N 1
ATOM 800 C CA . GLU A 1 103 ? -10.462 19.424 8.654 1.00 48.06 103 GLU A CA 1
ATOM 801 C C . GLU A 1 103 ? -11.142 19.767 9.991 1.00 48.06 103 GLU A C 1
ATOM 803 O O . GLU A 1 103 ? -11.231 18.941 10.900 1.00 48.06 103 GLU A O 1
ATOM 808 N N . GLU A 1 104 ? -11.591 21.017 10.127 1.00 46.75 104 GLU A N 1
ATOM 809 C CA . GLU A 1 104 ? -12.508 21.442 11.187 1.00 46.75 104 GLU A CA 1
ATOM 810 C C . GLU A 1 104 ? -13.928 20.996 10.824 1.00 46.75 104 GLU A C 1
ATOM 812 O O . GLU A 1 104 ? -14.671 21.733 10.184 1.00 46.75 104 GLU A O 1
ATOM 817 N N . THR A 1 105 ? -14.335 19.782 11.203 1.00 42.69 105 THR A N 1
ATOM 818 C CA . THR A 1 105 ? -15.770 19.464 11.307 1.00 42.69 105 THR A CA 1
ATOM 819 C C . THR A 1 105 ? -16.019 18.392 12.371 1.00 42.69 105 THR A C 1
ATOM 821 O O . THR A 1 105 ? -15.690 17.219 12.212 1.00 42.69 105 THR A O 1
ATOM 824 N N . GLU A 1 106 ? -16.541 18.871 13.502 1.00 44.22 106 GLU A N 1
ATOM 825 C CA . GLU A 1 106 ? -17.452 18.225 14.455 1.00 44.22 106 GLU A CA 1
ATOM 826 C C . GLU A 1 106 ? -17.439 16.689 14.554 1.00 44.22 106 GLU A C 1
ATOM 828 O O . GLU A 1 106 ? -18.254 16.005 13.944 1.00 44.22 106 GLU A O 1
ATOM 833 N N . SER A 1 107 ? -16.578 16.140 15.418 1.00 40.44 107 SER A N 1
ATOM 834 C CA . SER A 1 107 ? -16.857 14.925 16.218 1.00 40.44 107 SER A CA 1
ATOM 835 C C . SER A 1 107 ? -15.813 14.759 17.332 1.00 40.44 107 SER A C 1
ATOM 837 O O . SER A 1 107 ? -15.219 13.701 17.524 1.00 40.44 107 SER A O 1
ATOM 839 N N . SER A 1 108 ? -15.560 15.830 18.083 1.00 43.34 108 SER A N 1
ATOM 840 C CA . SER A 1 108 ? -14.648 15.827 19.234 1.00 43.34 108 SER A CA 1
ATOM 841 C C . SER A 1 108 ? -15.397 15.521 20.535 1.00 43.34 108 SER A C 1
ATOM 843 O O . SER A 1 108 ? -15.421 16.373 21.414 1.00 43.34 108 SER A O 1
ATOM 845 N N . ILE A 1 109 ? -16.045 14.352 20.684 1.00 45.25 109 ILE A N 1
ATOM 846 C CA . ILE A 1 109 ? -16.657 13.963 21.983 1.00 45.25 109 ILE A CA 1
ATOM 847 C C . ILE A 1 109 ? -16.463 12.475 22.366 1.00 45.25 109 ILE A C 1
ATOM 849 O O . ILE A 1 109 ? -17.061 12.009 23.328 1.00 45.25 109 ILE A O 1
ATOM 853 N N . LEU A 1 110 ? -15.586 11.699 21.714 1.00 40.22 110 LEU A N 1
ATOM 854 C CA . LEU A 1 110 ? -15.280 10.328 22.173 1.00 40.22 110 LEU A CA 1
ATOM 855 C C . LEU A 1 110 ? -13.782 10.003 22.117 1.00 40.22 110 LEU A C 1
ATOM 857 O O . LEU A 1 110 ? -13.321 9.353 21.191 1.00 40.22 110 LEU A O 1
ATOM 861 N N . GLY A 1 111 ? -13.045 10.413 23.156 1.00 41.12 111 GLY A N 1
ATOM 862 C CA . GLY A 1 111 ? -11.728 9.864 23.504 1.00 41.12 111 GLY A CA 1
ATOM 863 C C . GLY A 1 111 ? -10.579 10.186 22.536 1.00 41.12 111 GLY A C 1
ATOM 864 O O . GLY A 1 111 ? -10.747 10.397 21.344 1.00 41.12 111 GLY A O 1
ATOM 865 N N . GLN A 1 112 ? -9.353 10.211 23.050 1.00 45.22 112 GLN A N 1
ATOM 866 C CA . GLN A 1 112 ? -8.126 10.352 22.255 1.00 45.22 112 GLN A CA 1
ATOM 867 C C . GLN A 1 112 ? -7.804 9.055 21.482 1.00 45.22 112 GLN A C 1
ATOM 869 O O . GLN A 1 112 ? -6.706 8.514 21.588 1.00 45.22 112 GLN A O 1
ATOM 874 N N . SER A 1 113 ? -8.758 8.495 20.738 1.00 56.28 113 SER A N 1
ATOM 875 C CA . SER A 1 113 ? -8.519 7.317 19.906 1.00 56.28 113 SER A CA 1
ATOM 876 C C . SER A 1 113 ? -7.703 7.71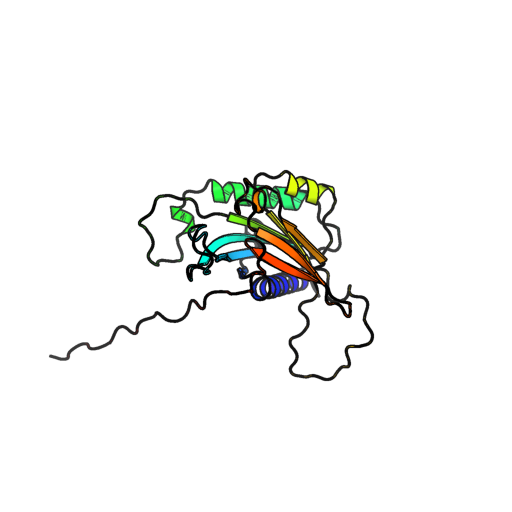5 18.678 1.00 56.28 113 SER A C 1
ATOM 878 O O . SER A 1 113 ? -8.128 8.550 17.879 1.00 56.28 113 SER A O 1
ATOM 880 N N . GLN A 1 114 ? -6.508 7.138 18.539 1.00 71.12 114 GLN A N 1
ATOM 881 C CA . GLN A 1 114 ? -5.671 7.312 17.353 1.00 71.12 114 GLN A CA 1
ATOM 882 C C . GLN A 1 114 ? -6.446 6.900 16.096 1.00 71.12 114 GLN A C 1
ATOM 884 O O . GLN A 1 114 ? -7.096 5.855 16.067 1.00 71.12 114 GLN A O 1
ATOM 889 N N . ILE A 1 115 ? -6.367 7.723 15.051 1.00 81.31 115 ILE A N 1
ATOM 890 C CA . ILE A 1 115 ? -6.991 7.423 13.761 1.00 81.31 115 ILE A CA 1
ATOM 891 C C . ILE A 1 115 ? -6.310 6.170 13.185 1.00 81.31 115 ILE A C 1
ATOM 893 O O . ILE A 1 115 ? -5.085 6.179 13.024 1.00 81.31 115 ILE A O 1
ATOM 897 N N . PRO A 1 116 ? -7.059 5.101 12.852 1.00 90.38 116 PRO A N 1
ATOM 898 C CA . PRO A 1 116 ? -6.467 3.891 12.300 1.00 90.38 116 PRO A CA 1
ATOM 899 C C . PRO A 1 116 ? -5.799 4.188 10.959 1.00 90.38 116 PRO A C 1
ATOM 901 O O . PRO A 1 116 ? -6.340 4.936 10.141 1.00 90.38 116 PRO A O 1
ATOM 904 N N . MET A 1 117 ? -4.632 3.587 10.729 1.00 93.62 117 MET A N 1
ATOM 905 C CA . MET A 1 117 ? -3.793 3.884 9.572 1.00 93.62 117 MET A CA 1
ATOM 906 C C . MET A 1 117 ? -3.356 2.619 8.836 1.00 93.62 117 MET A C 1
ATOM 908 O O . MET A 1 117 ? -3.037 1.604 9.456 1.00 93.62 117 MET A O 1
ATOM 912 N N . VAL A 1 118 ? -3.314 2.708 7.509 1.00 96.44 118 VAL A N 1
ATOM 913 C CA . VAL A 1 118 ? -2.890 1.639 6.604 1.00 96.44 118 VAL A CA 1
ATOM 914 C C . VAL A 1 118 ? -1.783 2.152 5.687 1.00 96.44 118 VAL A C 1
ATOM 916 O O . VAL A 1 118 ? -1.899 3.225 5.087 1.00 96.44 118 VAL A O 1
ATOM 919 N N . ALA A 1 119 ? -0.717 1.362 5.571 1.00 97.69 119 ALA A N 1
ATOM 920 C CA . ALA A 1 119 ? 0.323 1.544 4.573 1.00 97.69 119 ALA A CA 1
ATOM 921 C C . ALA A 1 119 ? -0.137 0.949 3.244 1.00 97.69 119 ALA A C 1
ATOM 923 O O . ALA A 1 119 ? -0.429 -0.247 3.153 1.00 97.69 119 ALA A O 1
ATOM 924 N N . LEU A 1 120 ? -0.151 1.770 2.202 1.00 98.00 120 LEU A N 1
ATOM 925 C CA . LEU A 1 120 ? -0.472 1.355 0.845 1.00 98.00 120 LEU A CA 1
ATOM 926 C C . LEU A 1 120 ? 0.796 1.368 -0.011 1.00 98.00 120 LEU A C 1
ATOM 928 O O . LEU A 1 120 ? 1.409 2.410 -0.206 1.00 98.00 120 LEU A O 1
ATOM 932 N N . LEU A 1 121 ? 1.196 0.219 -0.546 1.00 97.81 121 LEU A N 1
ATOM 933 C CA . LEU A 1 121 ? 2.368 0.125 -1.416 1.00 97.81 121 LEU A CA 1
ATOM 934 C C . LEU A 1 121 ? 1.950 -0.349 -2.802 1.00 97.81 121 LEU A C 1
ATOM 936 O O . LEU A 1 121 ? 1.487 -1.478 -2.962 1.00 97.81 121 LEU A O 1
ATOM 940 N N . ILE A 1 122 ? 2.123 0.513 -3.800 1.00 97.00 122 ILE A N 1
ATOM 941 C CA . ILE A 1 122 ? 1.687 0.280 -5.176 1.00 97.00 122 ILE A CA 1
ATOM 942 C C . ILE A 1 122 ? 2.916 0.183 -6.068 1.00 97.00 122 ILE A C 1
ATOM 944 O O . ILE A 1 122 ? 3.721 1.113 -6.155 1.00 97.00 122 ILE A O 1
ATOM 948 N N . SER A 1 123 ? 3.074 -0.949 -6.743 1.00 96.50 123 SER A N 1
ATOM 949 C CA . SER A 1 123 ? 4.215 -1.210 -7.610 1.00 96.50 123 SER A CA 1
ATOM 950 C C . SER A 1 123 ? 3.778 -1.550 -9.024 1.00 96.50 123 SER A C 1
ATOM 952 O O . SER A 1 123 ? 2.870 -2.353 -9.227 1.00 96.50 123 SER A O 1
ATOM 954 N N . GLU A 1 124 ? 4.450 -0.958 -10.008 1.00 94.69 124 GLU A N 1
ATOM 955 C CA . GLU A 1 124 ? 4.285 -1.337 -11.413 1.00 94.69 124 GLU A CA 1
ATOM 956 C C . GLU A 1 124 ? 4.834 -2.744 -11.686 1.00 94.69 124 GLU A C 1
ATOM 958 O O . GLU A 1 124 ? 4.326 -3.450 -12.551 1.00 94.69 124 GLU A O 1
ATOM 963 N N . SER A 1 125 ? 5.857 -3.168 -10.938 1.00 94.19 125 SER A N 1
ATOM 964 C CA . SER A 1 125 ? 6.465 -4.489 -11.059 1.00 94.19 125 SER A CA 1
ATOM 965 C C . SER A 1 125 ? 5.982 -5.441 -9.958 1.00 94.19 125 SER A C 1
ATOM 967 O O . SER A 1 125 ? 5.521 -5.015 -8.897 1.00 94.19 125 SER A O 1
ATOM 969 N N . PRO A 1 126 ? 6.120 -6.764 -10.150 1.00 95.00 126 PRO A N 1
ATOM 970 C CA . PRO A 1 126 ? 5.804 -7.715 -9.096 1.00 95.00 126 PRO A CA 1
ATOM 971 C C . PRO A 1 126 ? 6.706 -7.539 -7.869 1.00 95.00 126 PRO A C 1
ATOM 973 O O . PRO A 1 126 ? 7.910 -7.296 -7.983 1.00 95.00 126 PRO A O 1
ATOM 976 N N . PHE A 1 127 ? 6.156 -7.796 -6.686 1.00 96.94 127 PHE A N 1
ATOM 977 C CA . PHE A 1 127 ? 6.929 -7.877 -5.449 1.00 96.94 127 PHE A CA 1
ATOM 978 C C . PHE A 1 127 ? 7.838 -9.114 -5.436 1.00 96.94 127 PHE A C 1
ATOM 980 O O . PHE A 1 127 ? 7.486 -10.188 -5.935 1.00 96.94 127 PHE A O 1
ATOM 987 N N . THR A 1 128 ? 9.022 -9.001 -4.833 1.00 97.88 128 THR A N 1
ATOM 988 C CA . THR A 1 128 ? 9.842 -10.181 -4.537 1.00 97.88 128 THR A CA 1
ATOM 989 C C . THR A 1 128 ? 9.221 -11.000 -3.405 1.00 97.88 128 THR A C 1
ATOM 991 O O . THR A 1 128 ? 8.528 -10.470 -2.537 1.00 97.88 128 THR A O 1
ATOM 994 N N . LYS A 1 129 ? 9.551 -12.297 -3.332 1.00 97.88 129 LYS A N 1
ATOM 995 C CA . LYS A 1 129 ? 9.165 -13.151 -2.193 1.00 97.88 129 LYS A CA 1
ATOM 996 C C . LYS A 1 129 ? 9.595 -12.543 -0.852 1.00 97.88 129 LYS A C 1
ATOM 998 O O . LYS A 1 129 ? 8.835 -12.571 0.107 1.00 97.88 129 LYS A O 1
ATOM 1003 N N . SER A 1 130 ? 10.796 -11.967 -0.789 1.00 98.12 130 SER A N 1
ATOM 1004 C CA . SER A 1 130 ? 11.303 -11.312 0.420 1.00 98.12 130 SER A CA 1
ATOM 1005 C C . SER A 1 130 ? 10.524 -10.048 0.796 1.00 98.12 130 SER A C 1
ATOM 1007 O O . SER A 1 130 ? 10.343 -9.803 1.985 1.00 98.12 130 SER A O 1
ATOM 1009 N N . ALA A 1 131 ? 10.032 -9.272 -0.177 1.00 98.25 131 ALA A N 1
ATOM 1010 C CA . ALA A 1 131 ? 9.157 -8.130 0.083 1.00 98.25 131 ALA A CA 1
ATOM 1011 C C . ALA A 1 131 ? 7.808 -8.581 0.659 1.00 98.25 131 ALA A C 1
ATOM 1013 O O . ALA A 1 131 ? 7.390 -8.071 1.695 1.00 98.25 131 ALA A O 1
ATOM 1014 N N . LEU A 1 132 ? 7.187 -9.596 0.046 1.00 98.25 132 LEU A N 1
ATOM 1015 C CA . LEU A 1 132 ? 5.920 -10.159 0.518 1.00 98.25 132 LEU A CA 1
ATOM 1016 C C . LEU A 1 132 ? 6.038 -10.742 1.929 1.00 98.25 132 LEU A C 1
ATOM 1018 O O . LEU A 1 132 ? 5.208 -10.443 2.779 1.00 98.25 132 LEU A O 1
ATOM 1022 N N . LEU A 1 133 ? 7.091 -11.518 2.205 1.00 98.31 133 LEU A N 1
ATOM 1023 C CA . LEU A 1 133 ? 7.337 -12.061 3.544 1.00 98.31 133 LEU A CA 1
ATOM 1024 C C . LEU A 1 133 ? 7.571 -10.951 4.575 1.00 98.31 133 LEU A C 1
ATOM 1026 O O . LEU A 1 133 ? 7.049 -11.038 5.681 1.00 98.31 133 LEU A O 1
ATOM 1030 N N . ARG A 1 134 ? 8.305 -9.884 4.220 1.00 98.44 134 ARG A N 1
ATOM 1031 C CA . ARG A 1 134 ? 8.504 -8.749 5.131 1.00 98.44 134 ARG A CA 1
ATOM 1032 C C . ARG A 1 134 ? 7.186 -8.046 5.450 1.00 98.44 134 ARG A C 1
ATOM 1034 O O . ARG A 1 134 ? 6.933 -7.795 6.621 1.00 98.44 134 ARG A O 1
ATOM 1041 N N . ALA A 1 135 ? 6.365 -7.754 4.442 1.00 98.06 135 ALA A N 1
ATOM 1042 C CA . ALA A 1 135 ? 5.063 -7.119 4.643 1.00 98.06 135 ALA A CA 1
ATOM 1043 C C . ALA A 1 135 ? 4.123 -8.012 5.466 1.00 98.06 135 ALA A C 1
ATOM 1045 O O . ALA A 1 135 ? 3.470 -7.541 6.394 1.00 98.06 135 ALA A O 1
ATOM 1046 N N . HIS A 1 136 ? 4.109 -9.317 5.179 1.00 97.94 136 HIS A N 1
ATOM 1047 C CA . HIS A 1 136 ? 3.315 -10.298 5.912 1.00 97.94 136 HIS A CA 1
ATOM 1048 C C . HIS A 1 136 ? 3.699 -10.378 7.398 1.00 97.94 136 HIS A C 1
ATOM 1050 O O . HIS A 1 136 ? 2.828 -10.505 8.250 1.00 97.94 136 HIS A O 1
ATOM 1056 N N . SER A 1 137 ? 4.991 -10.306 7.723 1.00 97.81 137 SER A N 1
ATOM 1057 C CA . SER A 1 137 ? 5.481 -10.330 9.109 1.00 97.81 137 SER A CA 1
ATOM 1058 C C . SER A 1 137 ? 5.466 -8.965 9.807 1.00 97.81 137 SER A C 1
ATOM 1060 O O . SER A 1 137 ? 5.847 -8.890 10.973 1.00 97.81 137 SER A O 1
ATOM 1062 N N . SER A 1 138 ? 5.095 -7.886 9.114 1.00 97.62 138 SER A N 1
ATOM 1063 C CA . SER A 1 138 ? 5.077 -6.541 9.693 1.00 97.62 138 SER A CA 1
ATOM 1064 C C . SER A 1 138 ? 3.872 -6.362 10.629 1.00 97.62 138 SER A C 1
ATOM 1066 O O . SER A 1 138 ? 2.773 -6.797 10.275 1.00 97.62 138 SER A O 1
ATOM 1068 N N . PRO A 1 139 ? 4.032 -5.698 11.790 1.00 95.44 139 PRO A N 1
ATOM 1069 C CA . PRO A 1 139 ? 2.909 -5.338 12.658 1.00 95.44 139 PRO A CA 1
ATOM 1070 C C . PRO A 1 139 ? 2.081 -4.171 12.099 1.00 95.44 139 PRO A C 1
ATOM 1072 O O . PRO A 1 139 ? 1.010 -3.871 12.617 1.00 95.44 139 PRO A O 1
ATOM 1075 N N . ILE A 1 140 ? 2.571 -3.497 11.056 1.00 95.94 140 ILE A N 1
ATOM 1076 C CA . ILE A 1 140 ? 1.875 -2.387 10.412 1.00 95.94 140 ILE A CA 1
ATOM 1077 C C . ILE A 1 140 ? 0.821 -2.930 9.436 1.00 95.94 140 ILE A C 1
ATOM 1079 O O . ILE A 1 140 ? 1.151 -3.817 8.647 1.00 95.94 140 ILE A O 1
ATOM 1083 N N . PRO A 1 141 ? -0.423 -2.416 9.427 1.00 97.12 141 PRO A N 1
ATOM 1084 C CA . PRO A 1 141 ? -1.433 -2.814 8.448 1.00 97.12 141 PRO A CA 1
ATOM 1085 C C . PRO A 1 141 ? -1.008 -2.419 7.028 1.00 97.12 141 PRO A C 1
ATOM 1087 O O . PRO A 1 141 ? -0.925 -1.235 6.707 1.00 97.12 141 PRO A O 1
ATOM 1090 N N . PHE A 1 142 ? -0.742 -3.407 6.175 1.00 97.88 142 PHE A N 1
ATOM 1091 C CA . PHE A 1 142 ? -0.263 -3.210 4.808 1.00 97.88 142 PHE A CA 1
ATOM 1092 C C . PHE A 1 142 ? -1.276 -3.704 3.774 1.00 97.88 142 PHE A C 1
ATOM 1094 O O . PHE A 1 142 ? -1.756 -4.840 3.851 1.00 97.88 142 PHE A O 1
ATOM 1101 N N . LEU A 1 143 ? -1.504 -2.874 2.755 1.00 97.50 143 LEU A N 1
ATOM 1102 C CA . LEU A 1 143 ? -2.126 -3.238 1.486 1.00 97.50 143 LEU A CA 1
ATOM 1103 C C . LEU A 1 143 ? -1.093 -3.089 0.362 1.00 97.50 143 LEU A C 1
ATOM 1105 O O . LEU A 1 143 ? -0.576 -2.001 0.114 1.00 97.50 143 LEU A O 1
ATOM 1109 N N . LEU A 1 144 ? -0.776 -4.193 -0.311 1.00 97.62 144 LEU A N 1
ATOM 1110 C CA . LEU A 1 144 ? 0.182 -4.244 -1.414 1.00 97.62 144 LEU A CA 1
ATOM 1111 C C . LEU A 1 144 ? -0.563 -4.434 -2.728 1.00 97.62 144 LEU A C 1
ATOM 1113 O O . LEU A 1 144 ? -1.301 -5.409 -2.881 1.00 97.62 144 LEU A O 1
ATOM 1117 N N . LEU A 1 145 ? -0.314 -3.546 -3.686 1.00 95.56 145 LEU A N 1
ATOM 1118 C CA . LEU A 1 145 ? -0.918 -3.566 -5.011 1.00 95.56 145 LEU A CA 1
ATOM 1119 C C . LEU A 1 145 ? 0.160 -3.679 -6.086 1.00 95.56 145 LEU A C 1
ATOM 1121 O O . LEU A 1 145 ? 1.076 -2.866 -6.161 1.00 95.56 145 LEU A O 1
ATOM 1125 N N . HIS A 1 146 ? 0.045 -4.691 -6.936 1.00 94.75 146 HIS A N 1
ATOM 1126 C CA . HIS A 1 146 ? 0.814 -4.797 -8.168 1.00 94.75 146 HIS A CA 1
ATOM 1127 C C . HIS A 1 146 ? -0.077 -4.348 -9.319 1.00 94.75 146 HIS A C 1
ATOM 1129 O O . HIS A 1 146 ? -1.112 -4.965 -9.570 1.00 94.75 146 HIS A O 1
ATOM 1135 N N . LEU A 1 147 ? 0.334 -3.293 -10.012 1.00 92.69 147 LEU A N 1
ATOM 1136 C CA . LEU A 1 147 ? -0.407 -2.659 -11.091 1.00 92.69 147 LEU A CA 1
ATOM 1137 C C . LEU A 1 147 ? 0.458 -2.630 -12.370 1.00 92.69 147 LEU A C 1
ATOM 1139 O O . LEU A 1 147 ? 1.126 -1.625 -12.620 1.00 92.69 147 LEU A O 1
ATOM 1143 N N . PRO A 1 148 ? 0.459 -3.714 -13.177 1.00 90.56 148 PRO A N 1
ATOM 1144 C CA . PRO A 1 148 ? 1.265 -3.831 -14.399 1.00 90.56 148 PRO A CA 1
ATOM 1145 C C . PRO A 1 148 ? 1.036 -2.677 -15.369 1.00 90.56 148 PRO A C 1
ATOM 1147 O O . PRO A 1 148 ? -0.018 -2.034 -15.319 1.00 90.56 148 PRO A O 1
ATOM 1150 N N . ARG A 1 149 ? 1.964 -2.428 -16.299 1.00 85.44 149 ARG A N 1
ATOM 1151 C CA . ARG A 1 149 ? 1.708 -1.449 -17.367 1.00 85.44 149 ARG A CA 1
ATOM 1152 C C . ARG A 1 149 ? 0.556 -1.904 -18.253 1.00 85.44 149 ARG A C 1
ATOM 1154 O O . ARG A 1 149 ? 0.304 -3.094 -18.400 1.00 85.44 149 ARG A O 1
ATOM 1161 N N . LEU A 1 150 ? -0.104 -0.935 -18.881 1.00 77.56 150 LEU A N 1
ATOM 1162 C CA . LEU A 1 150 ? -1.191 -1.194 -19.828 1.00 77.56 150 LEU A CA 1
ATOM 1163 C C . LEU A 1 150 ? -0.738 -2.044 -21.030 1.00 77.56 150 LEU A C 1
ATOM 1165 O O . LEU A 1 150 ? -1.528 -2.813 -21.556 1.00 77.56 150 LEU A O 1
ATOM 1169 N N . GLU A 1 151 ? 0.537 -1.949 -21.413 1.00 68.50 151 GLU A N 1
ATOM 1170 C CA . GLU A 1 151 ? 1.138 -2.689 -22.535 1.00 68.50 151 GLU A CA 1
ATOM 1171 C C . GLU A 1 151 ? 1.477 -4.153 -22.203 1.00 68.50 151 GLU A C 1
ATOM 1173 O O . GLU A 1 151 ? 1.667 -4.956 -23.109 1.00 68.50 151 GLU A O 1
ATOM 1178 N N . ASP A 1 152 ? 1.551 -4.526 -20.919 1.00 57.88 152 ASP A N 1
ATOM 1179 C CA . ASP A 1 152 ? 1.939 -5.881 -20.493 1.00 57.88 152 ASP A CA 1
ATOM 1180 C C . ASP A 1 152 ? 0.756 -6.875 -20.537 1.00 57.88 152 ASP A C 1
ATOM 1182 O O . ASP A 1 152 ? 0.851 -7.998 -20.028 1.00 57.88 152 ASP A O 1
ATOM 1186 N N . HIS A 1 153 ? -0.380 -6.481 -21.123 1.00 54.09 153 HIS A N 1
ATOM 1187 C CA . HIS A 1 153 ? -1.472 -7.399 -21.413 1.00 54.09 153 HIS A CA 1
ATOM 1188 C C . HIS A 1 153 ? -1.287 -8.066 -22.772 1.00 54.09 153 HIS A C 1
ATOM 1190 O O . HIS A 1 153 ? -1.021 -7.373 -23.752 1.00 54.09 153 HIS A O 1
ATOM 1196 N N . PRO A 1 154 ? -1.454 -9.402 -22.859 1.00 44.50 154 PRO A N 1
ATOM 1197 C CA . PRO A 1 154 ? -1.598 -10.034 -24.155 1.00 44.50 154 PRO A CA 1
ATOM 1198 C C . PRO A 1 154 ? -2.803 -9.380 -24.823 1.00 44.50 154 PRO A C 1
ATOM 1200 O O . PRO A 1 154 ? -3.908 -9.417 -24.281 1.00 44.50 154 PRO A O 1
ATOM 1203 N N . ILE A 1 155 ? -2.547 -8.722 -25.950 1.00 43.56 155 ILE A N 1
ATOM 1204 C CA . ILE A 1 155 ? -3.565 -8.193 -26.845 1.00 43.56 155 ILE A CA 1
ATOM 1205 C C . ILE A 1 155 ? -4.499 -9.367 -27.136 1.00 43.56 155 ILE A C 1
ATOM 1207 O O . ILE A 1 155 ? -4.125 -10.328 -27.801 1.00 43.56 155 ILE A O 1
ATOM 1211 N N . SER A 1 156 ? -5.687 -9.343 -26.545 1.00 44.56 156 SER A N 1
ATOM 1212 C CA . SER A 1 156 ? -6.808 -10.055 -27.125 1.00 44.56 156 SER A CA 1
ATOM 1213 C C . SER A 1 156 ? -7.193 -9.214 -28.331 1.00 44.56 156 SER A C 1
ATOM 1215 O O . SER A 1 156 ? -7.529 -8.045 -28.155 1.00 44.56 156 SER A O 1
ATOM 1217 N N . ASP A 1 157 ? -7.090 -9.786 -29.530 1.00 40.12 157 ASP A N 1
ATOM 1218 C CA . ASP A 1 157 ? -7.386 -9.176 -30.836 1.00 40.12 157 ASP A CA 1
ATOM 1219 C C . ASP A 1 157 ? -8.875 -8.766 -31.011 1.00 40.12 157 ASP A C 1
ATOM 1221 O O . ASP A 1 157 ? -9.464 -8.958 -32.071 1.00 40.12 157 ASP A O 1
ATOM 1225 N N . ALA A 1 158 ? -9.526 -8.240 -29.969 1.00 47.34 158 ALA A N 1
ATOM 1226 C CA . ALA A 1 158 ? -10.958 -7.946 -29.929 1.00 47.34 158 ALA A CA 1
ATOM 1227 C C . ALA A 1 158 ? -11.304 -6.467 -29.683 1.00 47.34 158 ALA A C 1
ATOM 1229 O O . ALA A 1 158 ? -12.463 -6.098 -29.869 1.00 47.34 158 ALA A O 1
ATOM 1230 N N . ASP A 1 159 ? -10.346 -5.605 -29.330 1.00 44.91 159 ASP A N 1
ATOM 1231 C CA . ASP A 1 159 ? -10.627 -4.173 -29.168 1.00 44.91 159 ASP A CA 1
ATOM 1232 C C . ASP A 1 159 ? -10.486 -3.461 -30.515 1.00 44.91 159 ASP A C 1
ATOM 1234 O O . ASP A 1 159 ? -9.445 -2.922 -30.886 1.00 44.91 159 ASP A O 1
ATOM 1238 N N . SER A 1 160 ? -11.585 -3.518 -31.265 1.00 44.69 160 SER A N 1
ATOM 1239 C CA . SER A 1 160 ? -11.821 -2.697 -32.447 1.00 44.69 160 SER A CA 1
ATOM 1240 C C . SER A 1 160 ? -11.741 -1.219 -32.055 1.00 44.69 160 SER A C 1
ATOM 1242 O O . SER A 1 160 ? -12.389 -0.788 -31.098 1.00 44.69 160 SER A O 1
ATOM 1244 N N . GLU A 1 161 ? -10.947 -0.450 -32.797 1.00 45.91 161 GLU A N 1
ATOM 1245 C CA . GLU A 1 161 ? -10.848 1.008 -32.715 1.00 45.91 161 GLU A CA 1
ATOM 1246 C C . GLU A 1 161 ? -12.169 1.670 -33.144 1.00 45.91 161 GLU A C 1
ATOM 1248 O O . GLU A 1 161 ? -12.250 2.230 -34.225 1.00 45.91 161 GLU A O 1
ATOM 1253 N N . ASP A 1 162 ? -13.235 1.576 -32.347 1.00 42.75 162 ASP A N 1
ATOM 1254 C CA . ASP A 1 162 ? -14.456 2.359 -32.583 1.00 42.75 162 ASP A CA 1
ATOM 1255 C C . ASP A 1 162 ? -15.356 2.400 -31.335 1.00 42.75 162 ASP A C 1
ATOM 1257 O O . ASP A 1 162 ? -16.330 1.666 -31.189 1.00 42.75 162 ASP A O 1
ATOM 1261 N N . SER A 1 163 ? -15.029 3.273 -30.379 1.00 43.47 163 SER A N 1
ATOM 1262 C CA . SER A 1 163 ? -16.041 3.941 -29.542 1.00 43.47 163 SER A CA 1
ATOM 1263 C C . SER A 1 163 ? -15.424 5.151 -28.838 1.00 43.47 163 SER A C 1
ATOM 1265 O O . SER A 1 163 ? -14.594 5.034 -27.941 1.00 43.47 163 SER A O 1
ATOM 1267 N N . VAL A 1 164 ? -15.839 6.345 -29.261 1.00 50.91 164 VAL A N 1
ATOM 1268 C CA . VAL A 1 164 ? -15.321 7.650 -28.804 1.00 50.91 164 VAL A CA 1
ATOM 1269 C C . VAL A 1 164 ? -15.776 8.005 -27.370 1.00 50.91 164 VAL A C 1
ATOM 1271 O O . VAL A 1 164 ? -15.350 9.019 -26.832 1.00 50.91 164 VAL A O 1
ATOM 1274 N N . ASP A 1 165 ? -16.571 7.150 -26.715 1.00 44.88 165 ASP A N 1
ATOM 1275 C CA . ASP A 1 165 ? -17.208 7.440 -25.417 1.00 44.88 165 ASP A CA 1
ATOM 1276 C C . ASP A 1 165 ? -17.017 6.337 -24.350 1.00 44.88 165 ASP A C 1
ATOM 1278 O O . ASP A 1 165 ? -17.624 6.363 -23.280 1.00 44.88 165 ASP A O 1
ATOM 1282 N N . SER A 1 166 ? -16.158 5.345 -24.614 1.00 43.78 166 SER A N 1
ATOM 1283 C CA . SER A 1 166 ? -15.870 4.272 -23.653 1.00 43.78 166 SER A CA 1
ATOM 1284 C C . SER A 1 166 ? -14.725 4.683 -22.712 1.00 43.78 166 SER A C 1
ATOM 1286 O O . SER A 1 166 ? -13.651 5.066 -23.193 1.00 43.78 166 SER A O 1
ATOM 1288 N N . PRO A 1 167 ? -14.886 4.607 -21.374 1.00 48.56 167 PRO A N 1
ATOM 1289 C CA . PRO A 1 167 ? -13.810 4.939 -20.446 1.00 48.56 167 PRO A CA 1
ATOM 1290 C C . PRO A 1 167 ? -12.598 4.043 -20.717 1.00 48.56 167 PRO A C 1
ATOM 1292 O O . PRO A 1 167 ? -12.703 2.816 -20.690 1.00 48.56 167 PRO A O 1
ATOM 1295 N N . LYS A 1 168 ? -11.438 4.662 -20.986 1.00 50.06 168 LYS A N 1
ATOM 1296 C CA . LYS A 1 168 ? -10.187 3.936 -21.249 1.00 50.06 168 LYS A CA 1
ATOM 1297 C C . LYS A 1 168 ? -9.929 2.920 -20.129 1.00 50.06 168 LYS A C 1
ATOM 1299 O O . LYS A 1 168 ? -10.023 3.298 -18.956 1.00 50.06 168 LYS A O 1
ATOM 1304 N N . PRO A 1 169 ? -9.556 1.669 -20.450 1.00 57.00 169 PRO A N 1
ATOM 1305 C CA . PRO A 1 169 ? -9.286 0.671 -19.431 1.00 57.00 169 PRO A CA 1
ATOM 1306 C C . PRO A 1 169 ? -8.139 1.157 -18.539 1.00 57.00 169 PRO A C 1
ATOM 1308 O O . PRO A 1 169 ? -7.021 1.384 -18.997 1.00 57.00 169 PRO A O 1
ATOM 1311 N N . LEU A 1 170 ? -8.396 1.284 -17.236 1.00 59.88 170 LEU A N 1
ATOM 1312 C CA . LEU A 1 170 ? -7.390 1.643 -16.222 1.00 59.88 170 LEU A CA 1
ATOM 1313 C C . LEU A 1 170 ? -6.333 0.541 -16.002 1.00 59.88 170 LEU A C 1
ATOM 1315 O O . LEU A 1 170 ? -5.436 0.677 -15.164 1.00 59.88 170 LEU A O 1
ATOM 1319 N N . GLY A 1 171 ? -6.394 -0.524 -16.805 1.00 63.62 171 GLY A N 1
ATOM 1320 C CA . GLY A 1 171 ? -5.575 -1.725 -16.730 1.00 63.62 171 GLY A CA 1
ATOM 1321 C C . GLY A 1 171 ? -6.022 -2.645 -15.605 1.00 63.62 171 GLY A C 1
ATOM 1322 O O . GLY A 1 171 ? -6.545 -2.192 -14.588 1.00 63.62 171 GLY A O 1
ATOM 1323 N N . ASN A 1 172 ? -5.796 -3.947 -15.766 1.00 68.56 172 ASN A N 1
ATOM 1324 C CA . ASN 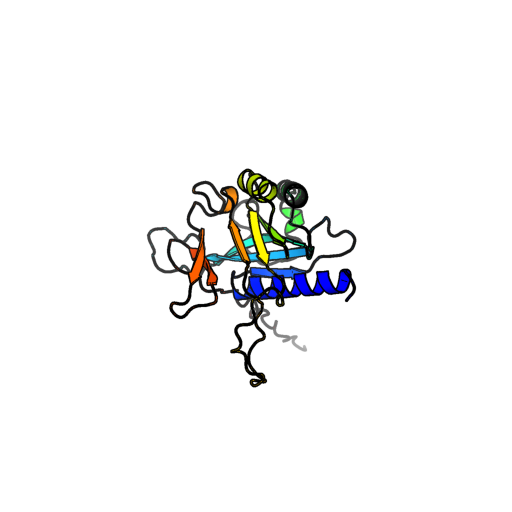A 1 172 ? -6.114 -4.882 -14.695 1.00 68.56 172 ASN A CA 1
ATOM 1325 C C . ASN A 1 172 ? -5.075 -4.776 -13.577 1.00 68.56 172 ASN A C 1
ATOM 1327 O O . ASN A 1 172 ? -3.876 -4.606 -13.818 1.00 68.56 172 ASN A O 1
ATOM 1331 N N . LEU A 1 173 ? -5.537 -4.914 -12.335 1.00 78.00 173 LEU A N 1
ATOM 1332 C CA . LEU A 1 173 ? -4.637 -5.150 -11.217 1.00 78.00 173 LEU A CA 1
ATOM 1333 C C . LEU A 1 173 ? -3.956 -6.514 -11.429 1.00 78.00 173 LEU A C 1
ATOM 1335 O O . LEU A 1 173 ? -4.597 -7.471 -11.854 1.00 78.00 173 LEU A O 1
ATOM 1339 N N . GLY A 1 174 ? -2.662 -6.616 -11.134 1.00 83.00 174 GLY A N 1
ATOM 1340 C CA . GLY A 1 174 ? -1.916 -7.873 -11.192 1.00 83.00 174 GLY A CA 1
ATOM 1341 C C . GLY A 1 174 ? -1.957 -8.660 -9.880 1.00 83.00 174 GLY A C 1
ATOM 1342 O O . GLY A 1 174 ? -2.011 -9.885 -9.898 1.00 83.00 174 GLY A O 1
ATOM 1343 N N . ALA A 1 175 ? -1.915 -7.975 -8.734 1.00 88.50 175 ALA A N 1
ATOM 1344 C CA . ALA A 1 175 ? -2.046 -8.583 -7.406 1.00 88.50 175 ALA A CA 1
ATOM 1345 C C . ALA A 1 175 ? -2.571 -7.557 -6.389 1.00 88.50 175 ALA A C 1
ATOM 1347 O O . ALA A 1 175 ? -2.136 -6.409 -6.420 1.00 88.50 175 ALA A O 1
ATOM 1348 N N . ALA A 1 176 ? -3.434 -7.979 -5.464 1.00 92.12 176 ALA A N 1
ATOM 1349 C CA . ALA A 1 176 ? -3.750 -7.254 -4.232 1.00 92.12 176 ALA A CA 1
ATOM 1350 C C . ALA A 1 176 ? -3.533 -8.192 -3.048 1.00 92.12 176 ALA A C 1
ATOM 1352 O O . ALA A 1 176 ? -4.015 -9.326 -3.070 1.00 92.12 176 ALA A O 1
ATOM 1353 N N . LEU A 1 177 ? -2.797 -7.734 -2.040 1.00 94.19 177 LEU A N 1
ATOM 1354 C CA . LEU A 1 177 ? -2.449 -8.531 -0.870 1.00 94.19 177 LEU A CA 1
ATOM 1355 C C . LEU A 1 177 ? -2.587 -7.692 0.396 1.00 94.19 177 LEU A C 1
ATOM 1357 O O . LEU A 1 177 ? -1.986 -6.626 0.510 1.00 94.19 177 LEU A O 1
ATOM 1361 N N . CYS A 1 178 ? -3.335 -8.216 1.359 1.00 95.75 178 CYS A N 1
ATOM 1362 C CA . CYS A 1 178 ? -3.422 -7.682 2.711 1.00 95.75 178 CYS A CA 1
ATOM 1363 C C . CYS A 1 178 ? -2.537 -8.522 3.629 1.00 95.75 178 CYS A C 1
ATOM 1365 O O . CYS A 1 178 ? -2.518 -9.749 3.516 1.00 95.75 178 CYS A O 1
ATOM 1367 N N . ASN A 1 179 ? -1.819 -7.889 4.552 1.00 97.38 179 ASN A N 1
ATOM 1368 C CA . ASN A 1 179 ? -1.115 -8.638 5.589 1.00 97.38 179 ASN A CA 1
ATOM 1369 C C . ASN A 1 179 ? -2.047 -8.992 6.775 1.00 97.38 179 ASN A C 1
ATOM 1371 O O . ASN A 1 179 ? -3.169 -8.472 6.870 1.00 97.38 179 ASN A O 1
ATOM 1375 N N . PRO A 1 180 ? -1.605 -9.867 7.701 1.00 97.50 180 PRO A N 1
ATOM 1376 C CA . PRO A 1 180 ? -2.384 -10.228 8.885 1.00 97.50 180 PRO A CA 1
ATOM 1377 C C . PRO A 1 180 ? -2.698 -9.045 9.808 1.00 97.50 180 PRO A C 1
ATOM 1379 O O . PRO A 1 180 ? -3.769 -9.026 10.405 1.00 97.50 180 PRO A O 1
ATOM 1382 N N . ALA A 1 181 ? -1.821 -8.039 9.893 1.00 96.88 181 ALA A N 1
ATOM 1383 C CA . ALA A 1 181 ? -2.085 -6.833 10.680 1.00 96.88 181 ALA A CA 1
ATOM 1384 C C . ALA A 1 181 ? -3.250 -5.998 10.118 1.00 96.88 181 ALA A C 1
ATOM 1386 O O . ALA A 1 181 ? -3.903 -5.278 10.866 1.00 96.88 181 ALA A O 1
ATOM 1387 N N . LEU A 1 182 ? -3.545 -6.105 8.819 1.00 96.00 182 LEU A N 1
ATOM 1388 C CA . LEU A 1 182 ? -4.702 -5.465 8.196 1.00 96.00 182 LEU A CA 1
ATOM 1389 C C . LEU A 1 182 ? -5.962 -6.334 8.297 1.00 96.00 182 LEU A C 1
ATOM 1391 O O . LEU A 1 182 ? -6.988 -5.886 8.797 1.00 96.00 182 LEU A O 1
ATOM 1395 N N . SER A 1 183 ? -5.877 -7.574 7.815 1.00 94.31 183 SER A N 1
ATOM 1396 C CA . SER A 1 183 ? -7.046 -8.427 7.525 1.00 94.31 183 SER A CA 1
ATOM 1397 C C . SER A 1 183 ? -7.185 -9.657 8.422 1.00 94.31 183 SER A C 1
ATOM 1399 O O . SER A 1 183 ? -8.184 -10.357 8.335 1.00 94.31 183 SER A O 1
ATOM 1401 N N . GLY A 1 184 ? -6.210 -9.949 9.284 1.00 93.38 184 GLY A N 1
ATOM 1402 C CA . GLY A 1 184 ? -6.287 -11.087 10.198 1.00 93.38 184 GLY A CA 1
ATOM 1403 C C . GLY A 1 184 ? -7.338 -10.887 11.292 1.00 93.38 184 GLY A C 1
ATOM 1404 O O . GLY A 1 184 ? -7.791 -9.771 11.538 1.00 93.38 184 GLY A O 1
ATOM 1405 N N . ALA A 1 185 ? -7.679 -11.964 12.005 1.00 92.94 185 ALA A N 1
ATOM 1406 C CA . ALA A 1 185 ? -8.666 -11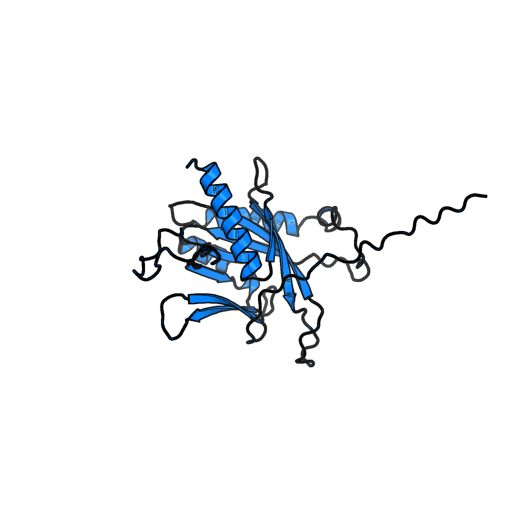.940 13.093 1.00 92.94 185 ALA A CA 1
ATOM 1407 C C . ALA A 1 185 ? -8.326 -10.952 14.228 1.00 92.94 185 ALA A C 1
ATOM 1409 O O . ALA A 1 185 ? -9.222 -10.466 14.903 1.00 92.94 185 ALA A O 1
ATOM 1410 N N . GLN A 1 186 ? -7.037 -10.650 14.414 1.00 93.12 186 GLN A N 1
ATOM 1411 C CA . GLN A 1 186 ? -6.529 -9.655 15.371 1.00 93.12 186 GLN A CA 1
ATOM 1412 C C . GLN A 1 186 ? -5.969 -8.403 14.678 1.00 93.12 186 GLN A C 1
ATOM 1414 O O . GLN A 1 186 ? -5.292 -7.588 15.299 1.00 93.12 186 GLN A O 1
ATOM 1419 N N . GLY A 1 187 ? -6.172 -8.293 13.365 1.00 93.25 187 GLY A N 1
ATOM 1420 C CA . GLY A 1 187 ? -5.761 -7.143 12.577 1.00 93.25 187 GLY A CA 1
ATOM 1421 C C . GLY A 1 187 ? -6.768 -6.003 12.670 1.00 93.25 187 GLY A C 1
ATOM 1422 O O . GLY A 1 187 ? -7.820 -6.119 13.295 1.00 93.25 187 GLY A O 1
ATOM 1423 N N . LEU A 1 188 ? -6.468 -4.912 11.972 1.00 92.75 188 LEU A N 1
ATOM 1424 C CA . LEU A 1 188 ? -7.277 -3.698 11.956 1.00 92.75 188 LEU A CA 1
ATOM 1425 C C . LEU A 1 188 ? -8.750 -3.949 11.585 1.00 92.75 188 LEU A C 1
ATOM 1427 O O . LEU A 1 188 ? -9.638 -3.234 12.050 1.00 92.75 188 LEU A O 1
ATOM 1431 N N . PHE A 1 189 ? -9.011 -4.940 10.730 1.00 91.81 189 PHE A N 1
ATOM 1432 C CA . PHE A 1 189 ? -10.352 -5.297 10.260 1.00 91.81 189 PHE A CA 1
ATOM 1433 C C . PHE A 1 189 ? -10.928 -6.552 10.904 1.00 91.81 189 PHE A C 1
ATOM 1435 O O . PHE A 1 189 ? -11.971 -7.011 10.454 1.00 91.81 189 PHE A O 1
ATOM 1442 N N . LEU A 1 190 ? -10.282 -7.107 11.933 1.00 91.50 190 LEU A N 1
ATOM 1443 C CA . LEU A 1 190 ? -10.810 -8.219 12.734 1.00 91.50 190 LEU A CA 1
ATOM 1444 C C . LEU A 1 190 ? -11.290 -9.423 11.897 1.00 91.50 190 LEU A C 1
ATOM 1446 O O . LEU A 1 190 ? -12.294 -10.057 12.214 1.00 91.50 190 LEU A O 1
ATOM 1450 N N . GLY A 1 191 ? -10.612 -9.729 10.786 1.00 90.69 191 GLY A N 1
ATOM 1451 C CA . GLY A 1 191 ? -11.007 -10.823 9.890 1.00 90.69 191 GLY A CA 1
ATOM 1452 C C . GLY A 1 191 ? -12.221 -10.541 9.003 1.00 90.69 191 GLY A C 1
ATOM 1453 O O . GLY A 1 191 ? -12.662 -11.433 8.288 1.00 90.69 191 GLY A O 1
ATOM 1454 N N . GLN A 1 192 ? -12.786 -9.334 9.041 1.00 90.12 192 GLN A N 1
ATOM 1455 C CA . GLN A 1 192 ? -14.027 -9.024 8.332 1.00 90.12 192 GLN A CA 1
ATOM 1456 C C . GLN A 1 192 ? -13.810 -8.586 6.886 1.00 90.12 192 GLN A C 1
ATOM 1458 O O . GLN A 1 192 ? -14.736 -8.689 6.084 1.00 90.12 192 GLN A O 1
ATOM 1463 N N . MET A 1 193 ? -12.615 -8.093 6.552 1.00 90.25 193 MET A N 1
ATOM 1464 C CA . MET A 1 193 ? -12.289 -7.647 5.203 1.00 90.25 193 MET A CA 1
ATOM 1465 C C . MET A 1 193 ? -11.421 -8.661 4.473 1.00 90.25 193 MET A C 1
ATOM 1467 O O . MET A 1 193 ? -10.371 -9.069 4.970 1.00 90.25 193 MET A O 1
ATOM 1471 N N . GLU A 1 194 ? -11.788 -8.943 3.231 1.00 90.88 194 GLU A N 1
ATOM 1472 C CA . GLU A 1 194 ? -10.991 -9.740 2.315 1.00 90.88 194 GLU A CA 1
ATOM 1473 C C . GLU A 1 194 ? -10.886 -9.066 0.947 1.00 90.88 194 GLU A C 1
ATOM 1475 O O . GLU A 1 194 ? -11.812 -8.398 0.486 1.00 90.88 194 GLU A O 1
ATOM 1480 N N . VAL A 1 195 ? -9.765 -9.293 0.264 1.00 88.56 195 VAL A N 1
ATOM 1481 C CA . VAL A 1 195 ? -9.652 -9.007 -1.168 1.00 88.56 195 VAL A CA 1
ATOM 1482 C C . VAL A 1 195 ? -9.815 -10.318 -1.920 1.00 88.56 195 VAL A C 1
ATOM 1484 O O . VAL A 1 195 ? -9.006 -11.233 -1.758 1.00 88.56 195 VAL A O 1
ATOM 1487 N N . ARG A 1 196 ? -10.850 -10.415 -2.757 1.00 87.56 196 ARG A N 1
ATOM 1488 C CA . ARG A 1 196 ? -11.131 -11.610 -3.562 1.00 87.56 196 ARG A CA 1
ATOM 1489 C C . ARG A 1 196 ? -11.012 -11.303 -5.046 1.00 87.56 196 ARG A C 1
ATOM 1491 O O . ARG A 1 196 ? -11.356 -10.214 -5.496 1.00 87.56 196 ARG A O 1
ATOM 1498 N N . TRP A 1 197 ? -10.534 -12.282 -5.807 1.00 84.19 197 TRP A N 1
ATOM 1499 C CA . TRP A 1 197 ? -10.484 -12.201 -7.265 1.00 84.19 197 TRP A CA 1
ATOM 1500 C C . TRP A 1 197 ? -11.810 -12.655 -7.857 1.00 84.19 197 TRP A C 1
ATOM 1502 O O . TRP A 1 197 ? -12.150 -13.835 -7.797 1.00 84.19 197 TRP A O 1
ATOM 1512 N N . GLU A 1 198 ? -12.533 -11.727 -8.469 1.00 81.00 198 GLU A N 1
ATOM 1513 C CA . GLU A 1 198 ? -13.717 -12.035 -9.265 1.00 81.00 198 GLU A CA 1
ATOM 1514 C C . GLU A 1 198 ? -13.276 -12.355 -10.691 1.00 81.00 198 GLU A C 1
ATOM 1516 O O . GLU A 1 198 ? -12.568 -11.561 -11.311 1.00 81.00 198 GLU A O 1
ATOM 1521 N N . ARG A 1 199 ? -13.678 -13.516 -11.216 1.00 74.94 199 ARG A N 1
ATOM 1522 C CA . ARG A 1 199 ? -13.422 -13.924 -12.604 1.00 74.94 199 ARG A CA 1
ATOM 1523 C C . ARG A 1 199 ? -14.737 -13.938 -13.368 1.00 74.94 199 ARG A C 1
ATOM 1525 O O . ARG A 1 199 ? -15.714 -14.509 -12.893 1.00 74.94 199 ARG A O 1
ATOM 1532 N N . HIS A 1 200 ? -14.758 -13.334 -14.551 1.00 64.00 200 HIS A N 1
ATOM 1533 C CA . HIS A 1 200 ? -15.914 -13.422 -15.436 1.00 64.00 200 HIS A CA 1
ATOM 1534 C C . HIS A 1 200 ? -15.966 -14.807 -16.106 1.00 64.00 200 HIS A C 1
ATOM 1536 O O . HIS A 1 200 ? -14.943 -15.285 -16.598 1.00 64.00 200 HIS A O 1
ATOM 1542 N N . MET A 1 201 ? -17.145 -15.442 -16.147 1.00 59.25 201 MET A N 1
ATOM 1543 C CA . MET A 1 201 ? -17.330 -16.825 -16.635 1.00 59.25 201 MET A CA 1
ATOM 1544 C C . MET A 1 201 ? -16.962 -17.027 -18.115 1.00 59.25 201 MET A C 1
ATOM 1546 O O . MET A 1 201 ? -16.659 -18.141 -18.522 1.00 59.25 201 MET A O 1
ATOM 1550 N N . LEU A 1 202 ? -16.958 -15.954 -18.910 1.00 66.19 202 LEU A N 1
ATOM 1551 C CA . LEU A 1 202 ? -16.580 -15.980 -20.330 1.00 66.19 202 LEU A CA 1
ATOM 1552 C C . LEU A 1 202 ? -15.070 -15.742 -20.580 1.00 66.19 202 LEU A C 1
ATOM 1554 O O . LEU A 1 202 ? -14.636 -15.886 -21.716 1.00 66.19 202 LEU A O 1
ATOM 1558 N N . GLY A 1 203 ? -14.269 -15.434 -19.540 1.00 52.88 203 GLY A N 1
ATOM 1559 C CA . GLY A 1 203 ? -12.832 -15.083 -19.629 1.00 52.88 203 GLY A CA 1
ATOM 1560 C C . GLY A 1 203 ? -12.603 -13.736 -20.340 1.00 52.88 203 GLY A C 1
ATOM 1561 O O . GLY A 1 203 ? -13.296 -13.418 -21.286 1.00 52.88 203 GLY A O 1
ATOM 1562 N N . GLN A 1 204 ? -11.723 -12.818 -19.934 1.00 53.94 204 GLN A N 1
ATOM 1563 C CA . GLN A 1 204 ? -10.279 -12.981 -19.728 1.00 53.94 204 GLN A CA 1
ATOM 1564 C C . GLN A 1 204 ? -9.719 -12.075 -18.610 1.00 53.94 204 GLN A C 1
ATOM 1566 O O . GLN A 1 204 ? -8.509 -12.013 -18.392 1.00 53.94 204 GLN A O 1
ATOM 1571 N N . HIS A 1 205 ? -10.583 -11.370 -17.878 1.00 58.25 205 HIS A N 1
ATOM 1572 C CA . HIS A 1 205 ? -10.166 -10.350 -16.918 1.00 58.25 205 HIS A CA 1
ATOM 1573 C C . HIS A 1 205 ? -10.689 -10.695 -15.525 1.00 58.25 205 HIS A C 1
ATOM 1575 O O . HIS A 1 205 ? -11.892 -10.837 -15.301 1.00 58.25 205 HIS A O 1
ATOM 1581 N N . GLY A 1 206 ? -9.755 -10.902 -14.597 1.00 65.62 206 GLY A N 1
ATOM 1582 C CA . GLY A 1 206 ? -10.055 -10.972 -13.176 1.00 65.62 206 GLY A CA 1
ATOM 1583 C C . GLY A 1 206 ? -9.901 -9.585 -12.571 1.00 65.62 206 GLY A C 1
ATOM 1584 O O . GLY A 1 206 ? -8.925 -8.904 -12.882 1.00 65.62 206 GLY A O 1
ATOM 1585 N N . ARG A 1 207 ? -10.828 -9.175 -11.704 1.00 76.00 207 ARG A N 1
ATOM 1586 C CA . ARG A 1 207 ? -10.674 -7.938 -10.930 1.00 76.00 207 ARG A CA 1
ATOM 1587 C C . ARG A 1 207 ? -10.634 -8.235 -9.435 1.00 76.00 207 ARG A C 1
ATOM 1589 O O . ARG A 1 207 ? -11.374 -9.108 -8.973 1.00 76.00 207 ARG A O 1
ATOM 1596 N N . PRO A 1 208 ? -9.795 -7.527 -8.670 1.00 80.81 208 PRO A N 1
ATOM 1597 C CA . PRO A 1 208 ? -9.921 -7.517 -7.225 1.00 80.81 208 PRO A CA 1
ATOM 1598 C C . PRO A 1 208 ? -11.270 -6.890 -6.857 1.00 80.81 208 PRO A C 1
ATOM 1600 O O . PRO A 1 208 ? -11.684 -5.884 -7.433 1.00 80.81 208 PRO A O 1
ATOM 1603 N N . ALA A 1 209 ? -11.944 -7.476 -5.884 1.00 84.25 209 ALA A N 1
ATOM 1604 C CA . ALA A 1 209 ? -13.086 -6.876 -5.226 1.00 84.25 209 ALA A CA 1
ATOM 1605 C C . ALA A 1 209 ? -12.855 -6.903 -3.721 1.00 84.25 209 ALA A C 1
ATOM 1607 O O . ALA A 1 209 ? -12.289 -7.863 -3.183 1.00 84.25 209 ALA A O 1
ATOM 1608 N N . LEU A 1 210 ? -13.305 -5.847 -3.052 1.00 88.44 210 LEU A N 1
ATOM 1609 C CA . LEU A 1 210 ? -13.371 -5.810 -1.602 1.00 88.44 210 LEU A CA 1
ATOM 1610 C C . LEU A 1 210 ? -14.605 -6.567 -1.136 1.00 88.44 210 LEU A C 1
ATOM 1612 O O . LEU A 1 210 ? -15.701 -6.397 -1.669 1.00 88.44 210 LEU A O 1
ATOM 1616 N N . TRP A 1 211 ? -14.405 -7.412 -0.139 1.00 89.75 211 TRP A N 1
ATOM 1617 C CA . TRP A 1 211 ? -15.459 -8.148 0.529 1.00 89.75 211 TRP A CA 1
ATOM 1618 C C . TRP A 1 211 ? -15.434 -7.784 2.005 1.00 89.75 211 TRP A C 1
ATOM 1620 O O . TRP A 1 211 ? -14.369 -7.756 2.619 1.00 89.75 211 TRP A O 1
ATOM 1630 N N . TRP A 1 212 ? -16.607 -7.503 2.559 1.00 87.88 212 TRP A N 1
ATOM 1631 C CA . TRP A 1 212 ? -16.815 -7.201 3.966 1.00 87.88 212 TRP A CA 1
ATOM 1632 C C . TRP A 1 212 ? -17.846 -8.180 4.526 1.00 87.88 212 TRP A C 1
ATOM 1634 O O . TRP A 1 212 ? -18.948 -8.276 3.990 1.00 87.88 212 TRP A O 1
ATOM 1644 N N . ARG A 1 213 ? -17.490 -8.957 5.556 1.00 87.50 213 ARG A N 1
ATOM 1645 C CA . ARG A 1 213 ? -18.354 -9.991 6.165 1.00 87.50 213 ARG A CA 1
ATOM 1646 C C . ARG A 1 213 ? -19.010 -10.910 5.116 1.00 87.50 213 ARG A C 1
ATOM 1648 O O . ARG A 1 213 ? -20.213 -11.147 5.141 1.00 87.50 213 ARG A O 1
ATOM 1655 N N . ASN A 1 214 ? -18.216 -11.418 4.169 1.00 86.00 214 ASN A N 1
ATOM 1656 C CA . ASN A 1 214 ? -18.673 -12.251 3.043 1.00 86.00 214 ASN A CA 1
ATOM 1657 C C . ASN A 1 214 ? -19.657 -11.587 2.064 1.00 86.00 214 ASN A C 1
ATOM 1659 O O . ASN A 1 214 ? -20.227 -12.283 1.225 1.00 86.00 214 ASN A O 1
ATOM 1663 N N . GLN A 1 215 ? -19.807 -10.266 2.093 1.00 87.12 215 GLN A N 1
ATOM 1664 C CA . GLN A 1 215 ? -20.563 -9.521 1.094 1.00 87.12 215 GLN A CA 1
ATOM 1665 C C . GLN A 1 215 ? -19.628 -8.667 0.247 1.00 87.12 215 GLN A C 1
ATOM 1667 O O . GLN A 1 215 ? -18.693 -8.049 0.753 1.00 87.12 215 GLN A O 1
ATOM 1672 N N . ARG A 1 216 ? -19.880 -8.633 -1.061 1.00 86.94 216 ARG A N 1
ATOM 1673 C CA . ARG A 1 216 ? -19.137 -7.775 -1.982 1.00 86.94 216 ARG A CA 1
ATOM 1674 C C . ARG A 1 216 ? -19.433 -6.313 -1.656 1.00 86.94 216 ARG A C 1
ATOM 1676 O O . ARG A 1 216 ? -20.587 -5.895 -1.719 1.00 86.94 216 ARG A O 1
ATOM 1683 N N . LEU A 1 217 ? -18.393 -5.540 -1.369 1.00 85.00 217 LEU A N 1
ATOM 1684 C CA . LEU A 1 217 ? -18.513 -4.116 -1.103 1.00 85.00 217 LEU A CA 1
ATOM 1685 C C . LEU A 1 217 ? -18.493 -3.347 -2.438 1.00 85.00 217 LEU A C 1
ATOM 1687 O O . LEU A 1 217 ? -17.508 -3.450 -3.178 1.00 85.00 217 LEU A O 1
ATOM 1691 N N . PRO A 1 218 ? -19.556 -2.604 -2.800 1.00 82.69 218 PRO A N 1
ATOM 1692 C CA . PRO A 1 218 ? -19.487 -1.688 -3.931 1.00 82.69 218 PRO A CA 1
ATOM 1693 C C . PRO A 1 218 ? -18.499 -0.556 -3.624 1.00 82.69 218 PRO A C 1
ATOM 1695 O O . PRO A 1 218 ? -18.400 -0.116 -2.480 1.00 82.69 218 PRO A O 1
ATOM 1698 N N . SER A 1 219 ? -17.789 -0.064 -4.645 1.00 80.38 219 SER A N 1
ATOM 1699 C CA . SER A 1 219 ? -16.974 1.139 -4.464 1.00 80.38 219 SER A CA 1
ATOM 1700 C C . SER A 1 219 ? -17.906 2.326 -4.240 1.00 80.38 219 SER A C 1
ATOM 1702 O O . SER A 1 219 ? -18.711 2.650 -5.114 1.00 80.38 219 SER A O 1
ATOM 1704 N N . GLN A 1 220 ? -17.844 2.922 -3.056 1.00 80.12 220 GLN A N 1
ATOM 1705 C CA . GLN A 1 220 ? -18.678 4.043 -2.642 1.00 80.12 220 GLN A CA 1
ATOM 1706 C C . GLN A 1 220 ? -17.818 5.017 -1.849 1.00 80.12 220 GLN A C 1
ATOM 1708 O O . GLN A 1 220 ? -17.324 4.700 -0.768 1.00 80.12 220 GLN A O 1
ATOM 1713 N N . ILE A 1 221 ? -17.643 6.210 -2.404 1.00 78.44 221 ILE A N 1
ATOM 1714 C CA . ILE A 1 221 ? -17.051 7.348 -1.711 1.00 78.44 221 ILE A CA 1
ATOM 1715 C C . ILE A 1 221 ? -18.217 8.284 -1.392 1.00 78.44 221 ILE A C 1
ATOM 1717 O O . ILE A 1 221 ? -18.943 8.653 -2.319 1.00 78.44 221 ILE A O 1
ATOM 1721 N N . PRO A 1 222 ? -18.456 8.626 -0.115 1.00 77.00 222 PRO A N 1
ATOM 1722 C CA . PRO A 1 222 ? -19.509 9.565 0.243 1.00 77.00 222 PRO A CA 1
ATOM 1723 C C . PRO A 1 222 ? -19.320 10.888 -0.506 1.00 77.00 222 PRO A C 1
ATOM 1725 O O . PRO A 1 222 ? -18.210 11.421 -0.546 1.00 77.00 222 PRO A O 1
ATOM 1728 N N . ASN A 1 223 ? -20.397 11.416 -1.091 1.00 67.31 223 ASN A N 1
ATOM 1729 C CA . ASN A 1 223 ? -20.375 12.746 -1.685 1.00 67.31 223 ASN A CA 1
ATOM 1730 C C . ASN A 1 223 ? -20.282 13.757 -0.534 1.00 67.31 223 ASN A C 1
ATOM 1732 O O . ASN A 1 223 ? -21.248 13.931 0.206 1.00 67.31 223 ASN A O 1
ATOM 1736 N N . MET A 1 224 ? -19.103 14.337 -0.314 1.00 55.44 224 MET A N 1
ATOM 1737 C CA . MET A 1 224 ? -18.877 15.266 0.801 1.00 55.44 224 MET A CA 1
ATOM 1738 C C . MET A 1 224 ? -19.342 16.698 0.489 1.00 55.44 224 MET A C 1
ATOM 1740 O O . MET A 1 224 ? -19.262 17.559 1.360 1.00 55.44 224 MET A O 1
ATOM 1744 N N . ASP A 1 225 ? -19.894 16.944 -0.702 1.00 45.31 225 ASP A N 1
ATOM 1745 C CA . ASP A 1 225 ? -20.467 18.233 -1.078 1.00 45.31 225 ASP A CA 1
ATOM 1746 C C . ASP A 1 225 ? -21.978 18.247 -0.823 1.00 45.31 225 ASP A C 1
ATOM 1748 O O . ASP A 1 225 ? -22.727 17.573 -1.532 1.00 45.31 225 ASP A O 1
ATOM 1752 N N . LEU A 1 226 ? -22.399 18.998 0.206 1.00 41.94 226 LEU A N 1
ATOM 1753 C CA . LEU A 1 226 ? -23.644 19.791 0.326 1.00 41.94 226 LEU A CA 1
ATOM 1754 C C . LEU A 1 226 ? -23.948 20.101 1.808 1.00 41.94 226 LEU A C 1
ATOM 1756 O O . LEU A 1 226 ? -24.956 19.661 2.348 1.00 41.94 226 LEU A O 1
ATOM 1760 N N . HIS A 1 227 ? -23.090 20.872 2.481 1.00 36.12 227 HIS A N 1
ATOM 1761 C CA . HIS A 1 227 ? -23.502 21.656 3.658 1.00 36.12 227 HIS A CA 1
ATOM 1762 C C . HIS A 1 227 ? -22.640 22.918 3.854 1.00 36.12 227 HIS A C 1
ATOM 1764 O O . HIS A 1 227 ? -22.448 23.382 4.972 1.00 36.12 227 HIS A O 1
ATOM 1770 N N . GLU A 1 228 ? -22.189 23.563 2.771 1.00 35.62 228 GLU A N 1
ATOM 1771 C CA . GLU A 1 228 ? -21.961 25.015 2.832 1.00 35.62 228 GLU A CA 1
ATOM 1772 C C . GLU A 1 228 ? -23.328 25.696 2.764 1.00 35.62 228 GLU A C 1
ATOM 1774 O O . GLU A 1 228 ? -23.825 26.115 1.716 1.00 35.62 228 GLU A O 1
ATOM 1779 N N . THR A 1 229 ? -23.996 25.724 3.916 1.00 34.09 229 THR A N 1
ATOM 1780 C CA . THR A 1 229 ? -25.215 26.501 4.098 1.00 34.09 229 THR A CA 1
ATOM 1781 C C . THR A 1 229 ? -24.827 27.962 3.944 1.00 34.09 229 THR A C 1
ATOM 1783 O O . THR A 1 229 ? -24.162 28.541 4.799 1.00 34.09 229 THR A O 1
ATOM 1786 N N . ARG A 1 230 ? -25.223 28.517 2.800 1.00 34.19 230 ARG A N 1
ATOM 1787 C CA . ARG A 1 230 ? -25.354 29.938 2.493 1.00 34.19 230 ARG A CA 1
ATOM 1788 C C . ARG A 1 230 ? -25.788 30.678 3.766 1.00 34.19 230 ARG A C 1
ATOM 1790 O O . ARG A 1 230 ? -26.948 30.602 4.154 1.00 34.19 230 ARG A O 1
ATOM 1797 N N . VAL A 1 231 ? -24.846 31.328 4.448 1.00 41.66 231 VAL A N 1
ATOM 1798 C CA . VAL A 1 231 ? -25.182 32.260 5.525 1.00 41.66 231 VAL A CA 1
ATOM 1799 C C . VAL A 1 231 ? -25.822 33.455 4.837 1.00 41.66 231 VAL A C 1
ATOM 1801 O O . VAL A 1 231 ? -25.176 34.157 4.056 1.00 41.66 231 VAL A O 1
ATOM 1804 N N . ASP A 1 232 ? -27.121 33.605 5.065 1.00 37.56 232 ASP A N 1
ATOM 1805 C CA . ASP A 1 232 ? -27.938 34.695 4.565 1.00 37.56 232 ASP A CA 1
ATOM 1806 C C . ASP A 1 232 ? -27.302 36.046 4.911 1.00 37.56 232 ASP A C 1
ATOM 1808 O O . ASP A 1 232 ? -27.191 36.447 6.070 1.00 37.56 232 ASP A O 1
ATOM 1812 N N . ALA A 1 233 ? -26.904 36.778 3.872 1.00 43.88 233 ALA A N 1
ATOM 1813 C CA . ALA A 1 233 ? -26.660 38.204 3.964 1.00 43.88 233 ALA A CA 1
ATOM 1814 C C . ALA A 1 233 ? -28.016 38.921 4.040 1.00 43.88 233 ALA A C 1
ATOM 1816 O O . ALA A 1 233 ? -28.528 39.423 3.043 1.00 43.88 233 ALA A O 1
ATOM 1817 N N . SER A 1 234 ? -28.601 38.970 5.235 1.00 42.81 234 SER A N 1
ATOM 1818 C CA . SER A 1 234 ? -29.632 39.948 5.591 1.00 42.81 234 SER A CA 1
ATOM 1819 C C . SER A 1 234 ? -29.072 40.875 6.668 1.00 42.81 234 SER A C 1
ATOM 1821 O O . SER A 1 234 ? -29.427 40.794 7.842 1.00 42.81 234 SER A O 1
ATOM 1823 N N . GLY A 1 235 ? -28.134 41.729 6.254 1.00 36.38 235 GLY A N 1
ATOM 1824 C CA . GLY A 1 235 ? -27.721 42.902 7.013 1.00 36.38 235 GLY A CA 1
ATOM 1825 C C . GLY A 1 235 ? -28.739 44.011 6.785 1.00 36.38 235 GLY A C 1
ATOM 1826 O O . GLY A 1 235 ? -28.815 44.578 5.701 1.00 36.38 235 GLY A O 1
ATOM 1827 N N . SER A 1 236 ? -29.542 44.256 7.810 1.00 40.28 236 SER A N 1
ATOM 1828 C CA . SER A 1 236 ? -30.490 45.353 7.951 1.00 40.28 236 SER A CA 1
ATOM 1829 C C . SER A 1 236 ? -29.827 46.721 7.754 1.00 40.28 236 SER A C 1
ATOM 1831 O O . SER A 1 236 ? -28.939 47.085 8.525 1.00 40.28 236 SER A O 1
ATOM 1833 N N . GLU A 1 237 ? -30.305 47.497 6.782 1.00 41.16 237 GLU A N 1
ATOM 1834 C CA . GLU A 1 237 ? -30.189 48.956 6.816 1.00 41.16 237 GLU A CA 1
ATOM 1835 C C . GLU A 1 237 ? -31.137 49.492 7.897 1.00 41.16 237 GLU A C 1
ATOM 1837 O O . GLU A 1 237 ? -32.330 49.175 7.929 1.00 41.16 237 GLU A O 1
ATOM 1842 N N . SER A 1 238 ? -30.594 50.279 8.817 1.00 45.75 238 SER A N 1
ATOM 1843 C CA . SER A 1 238 ? -31.332 51.187 9.696 1.00 45.75 238 SER A CA 1
ATOM 1844 C C . SER A 1 238 ? -30.481 52.424 9.917 1.00 45.75 238 SER A C 1
ATOM 1846 O O . SER A 1 238 ? -29.261 52.245 10.134 1.00 45.75 238 SER A O 1
#

Radius of gyration: 20.26 Å; chains: 1; bounding box: 45×68×56 Å